Protein AF-A0A9W8QTG0-F1 (afdb_monomer_lite)

Organism: NCBI:txid195108

Structure (mmCIF, N/CA/C/O backbone):
data_AF-A0A9W8QTG0-F1
#
_entry.id   AF-A0A9W8QTG0-F1
#
loop_
_atom_site.group_PDB
_atom_site.id
_atom_site.type_symbol
_atom_site.label_atom_id
_atom_site.label_alt_id
_atom_site.label_comp_id
_atom_site.label_asym_id
_atom_site.label_entity_id
_atom_site.label_seq_id
_atom_site.pdbx_PDB_ins_code
_atom_site.Cartn_x
_atom_site.Cartn_y
_atom_site.Cartn_z
_atom_site.occupancy
_atom_site.B_iso_or_equiv
_atom_site.auth_seq_id
_atom_site.auth_comp_id
_atom_site.auth_asym_id
_atom_site.auth_atom_id
_atom_site.pdbx_PDB_model_num
ATOM 1 N N . MET A 1 1 ? 30.514 -1.715 -8.909 1.00 76.50 1 MET A N 1
ATOM 2 C CA . MET A 1 1 ? 30.092 -2.746 -7.931 1.00 76.50 1 MET A CA 1
ATOM 3 C C . MET A 1 1 ? 29.146 -3.795 -8.533 1.00 76.50 1 MET A C 1
ATOM 5 O O . MET A 1 1 ? 29.522 -4.953 -8.483 1.00 76.50 1 MET A O 1
ATOM 9 N N . LEU A 1 2 ? 27.986 -3.457 -9.132 1.00 82.06 2 LEU A N 1
ATOM 10 C CA . LEU A 1 2 ? 27.158 -4.439 -9.881 1.00 82.06 2 LEU A CA 1
ATOM 11 C C . LEU A 1 2 ? 27.580 -4.566 -11.354 1.00 82.06 2 LEU A C 1
ATOM 13 O O . LEU A 1 2 ? 27.873 -5.664 -11.808 1.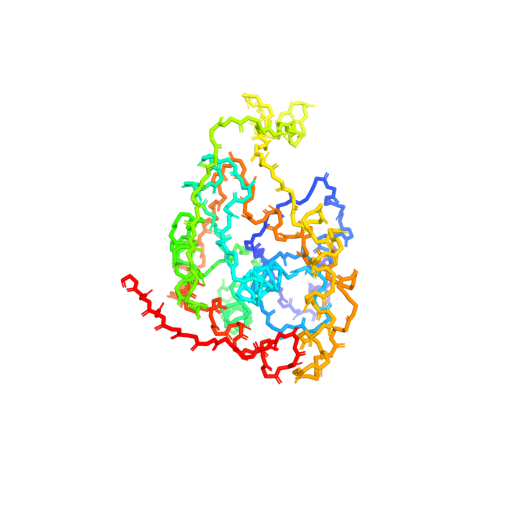00 82.06 2 LEU A O 1
ATOM 17 N N . SER A 1 3 ? 27.672 -3.443 -12.075 1.00 84.31 3 SER A N 1
ATOM 18 C CA . SER A 1 3 ? 28.088 -3.420 -13.487 1.00 84.31 3 SER A CA 1
ATOM 19 C C . SER A 1 3 ? 29.438 -4.109 -13.703 1.00 84.31 3 SER A C 1
ATOM 21 O O . SER A 1 3 ? 29.541 -5.013 -14.517 1.00 84.31 3 SER A O 1
ATOM 23 N N . GLU A 1 4 ? 30.433 -3.768 -12.881 1.00 88.94 4 GLU A N 1
ATOM 24 C CA . GLU A 1 4 ? 31.771 -4.378 -12.908 1.00 88.94 4 GLU A CA 1
ATOM 25 C C . GLU A 1 4 ? 31.751 -5.890 -12.625 1.00 88.94 4 GLU A C 1
ATOM 27 O O . GLU A 1 4 ? 32.554 -6.633 -13.181 1.00 88.94 4 GLU A O 1
ATOM 32 N N . PHE A 1 5 ? 30.862 -6.364 -11.742 1.00 92.88 5 PHE A N 1
ATOM 33 C CA . PHE A 1 5 ? 30.713 -7.797 -11.479 1.00 92.88 5 PHE A CA 1
ATOM 34 C C . PHE A 1 5 ? 30.139 -8.503 -12.708 1.00 92.88 5 PHE A C 1
ATOM 36 O O . PHE A 1 5 ? 30.668 -9.529 -13.129 1.00 92.88 5 PHE A O 1
ATOM 43 N N . CYS A 1 6 ? 29.092 -7.941 -13.305 1.00 92.50 6 CYS A N 1
ATOM 44 C CA . CYS A 1 6 ? 28.452 -8.492 -14.493 1.00 92.50 6 CYS A CA 1
ATOM 45 C C . CYS A 1 6 ? 29.394 -8.499 -15.705 1.00 92.50 6 CYS A C 1
ATOM 47 O O . CYS A 1 6 ? 29.494 -9.520 -16.380 1.00 92.50 6 CYS A O 1
ATOM 49 N N . 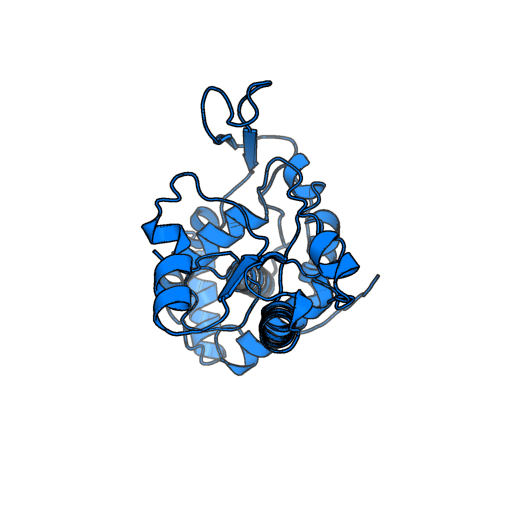GLU A 1 7 ? 30.166 -7.430 -15.916 1.00 92.44 7 GLU A N 1
ATOM 50 C CA . GLU A 1 7 ? 31.199 -7.359 -16.959 1.00 92.44 7 GLU A CA 1
ATOM 51 C C . GLU A 1 7 ? 32.256 -8.459 -16.794 1.00 92.44 7 GLU A C 1
ATOM 53 O O . GLU A 1 7 ? 32.556 -9.174 -17.748 1.00 92.44 7 GLU A O 1
ATOM 58 N N . ARG A 1 8 ? 32.768 -8.666 -15.572 1.00 95.94 8 ARG A N 1
ATOM 59 C CA . ARG A 1 8 ? 33.755 -9.725 -15.281 1.00 95.94 8 ARG A CA 1
ATOM 60 C C . ARG A 1 8 ? 33.226 -11.142 -15.513 1.00 95.94 8 ARG A C 1
ATOM 62 O O . ARG A 1 8 ? 34.026 -12.045 -15.726 1.00 95.94 8 ARG A O 1
ATOM 69 N N . ASN A 1 9 ? 31.911 -11.339 -15.447 1.00 96.00 9 ASN A N 1
ATOM 70 C CA . ASN A 1 9 ? 31.264 -12.646 -15.580 1.00 96.00 9 ASN A CA 1
ATOM 71 C C . ASN A 1 9 ? 30.512 -12.816 -16.912 1.00 96.00 9 ASN A C 1
ATOM 73 O O . ASN A 1 9 ? 29.770 -13.783 -17.063 1.00 96.00 9 ASN A O 1
ATOM 77 N N . ASN A 1 10 ? 30.682 -11.895 -17.869 1.00 93.06 10 ASN A N 1
ATOM 78 C CA . ASN A 1 10 ? 29.967 -11.893 -19.151 1.00 93.06 10 ASN A CA 1
ATOM 79 C C . ASN A 1 10 ? 28.432 -12.019 -19.000 1.00 93.06 10 ASN A C 1
ATOM 81 O O . ASN A 1 10 ? 27.766 -12.731 -19.752 1.00 93.06 10 ASN A O 1
ATOM 85 N N . ALA A 1 11 ? 27.875 -11.338 -17.997 1.00 92.56 11 ALA A N 1
ATOM 86 C CA . ALA A 1 11 ? 26.453 -11.349 -17.671 1.00 92.56 11 ALA A CA 1
ATOM 87 C C . ALA A 1 11 ? 25.813 -9.975 -17.923 1.00 92.56 11 ALA A C 1
ATOM 89 O O . ALA A 1 11 ? 26.463 -8.936 -17.800 1.00 92.56 11 ALA A O 1
ATOM 90 N N . GLY A 1 12 ? 24.520 -9.963 -18.252 1.00 91.62 12 GLY A N 1
ATOM 91 C CA . GLY A 1 12 ? 23.708 -8.744 -18.239 1.00 91.62 12 GLY A CA 1
ATOM 92 C C . GLY A 1 12 ? 23.256 -8.374 -16.825 1.00 91.62 12 GLY A C 1
ATOM 93 O O . GLY A 1 12 ? 23.301 -9.200 -15.912 1.00 91.62 12 GLY A O 1
ATOM 94 N N . TRP A 1 13 ? 22.796 -7.138 -16.638 1.00 92.81 13 TRP A N 1
ATOM 95 C CA . TRP A 1 13 ? 22.139 -6.715 -15.399 1.00 92.81 13 TRP A CA 1
ATOM 96 C C . TRP A 1 13 ? 20.919 -5.838 -15.656 1.00 92.81 13 TRP A C 1
ATOM 98 O O . TRP A 1 13 ? 20.851 -5.113 -16.643 1.00 92.81 13 TRP A O 1
ATOM 108 N N . ASN A 1 14 ? 19.981 -5.828 -14.714 1.00 92.31 14 ASN A N 1
ATOM 109 C CA . ASN A 1 14 ? 18.876 -4.878 -14.688 1.00 92.31 14 ASN A CA 1
ATOM 110 C C . ASN A 1 14 ? 18.732 -4.328 -13.266 1.00 92.31 14 ASN A C 1
ATOM 112 O O . ASN A 1 14 ? 19.004 -5.025 -12.289 1.00 92.31 14 ASN A O 1
ATOM 116 N N . VAL A 1 15 ? 18.300 -3.074 -13.137 1.00 90.12 15 VAL A N 1
ATOM 117 C CA . VAL A 1 15 ? 17.930 -2.485 -11.841 1.00 90.12 15 VAL A CA 1
ATOM 118 C C . VAL A 1 15 ? 16.486 -2.018 -11.908 1.00 90.12 15 VAL A C 1
ATOM 120 O O . VAL A 1 15 ? 16.159 -1.116 -12.677 1.00 90.12 15 VAL A O 1
ATOM 123 N N . THR A 1 16 ? 15.626 -2.591 -11.075 1.00 86.75 16 THR A N 1
ATOM 124 C CA . THR A 1 16 ? 14.227 -2.178 -10.937 1.00 86.75 16 THR A CA 1
ATOM 125 C C . THR A 1 16 ? 14.061 -1.293 -9.707 1.00 86.75 16 THR A C 1
ATOM 127 O O . THR A 1 16 ? 14.521 -1.633 -8.618 1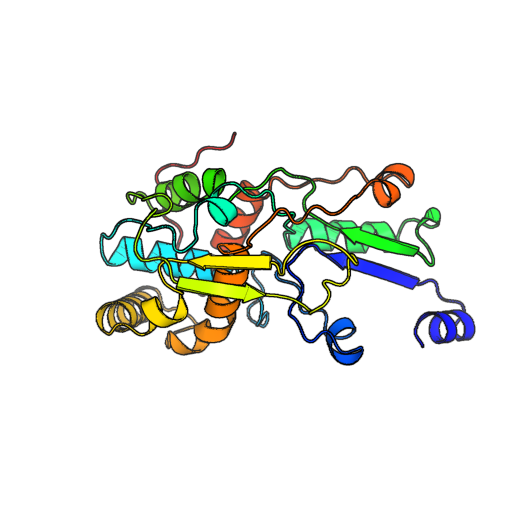.00 86.75 16 THR A O 1
ATOM 130 N N . CYS A 1 17 ? 13.401 -0.151 -9.866 1.00 85.69 17 CYS A N 1
ATOM 131 C CA . CYS A 1 17 ? 13.103 0.801 -8.801 1.00 85.69 17 CYS A CA 1
ATOM 132 C C . CYS A 1 17 ? 11.586 0.880 -8.606 1.00 85.69 17 CYS A C 1
ATOM 134 O O . CYS A 1 17 ? 10.935 1.705 -9.255 1.00 85.69 17 CYS A O 1
ATOM 136 N N . PRO A 1 18 ? 11.015 -0.012 -7.779 1.00 83.81 18 PRO A N 1
ATOM 137 C CA . PRO A 1 18 ? 9.586 -0.028 -7.521 1.00 83.81 18 PRO A CA 1
ATOM 138 C C . PRO A 1 18 ? 9.103 1.241 -6.836 1.00 83.81 18 PRO A C 1
ATOM 140 O O . PRO A 1 18 ? 9.813 1.853 -6.036 1.00 83.81 18 PRO A O 1
ATOM 143 N N . ALA A 1 19 ? 7.871 1.621 -7.160 1.00 77.56 19 ALA A N 1
ATOM 144 C CA . ALA A 1 19 ? 7.195 2.711 -6.496 1.00 77.56 19 ALA A CA 1
ATOM 145 C C . ALA A 1 19 ? 6.941 2.382 -5.027 1.00 77.56 19 ALA A C 1
ATOM 147 O O . ALA A 1 19 ? 6.650 1.247 -4.653 1.00 77.56 19 ALA A O 1
ATOM 148 N N . GLY A 1 20 ? 7.086 3.407 -4.199 1.00 60.56 20 GLY A N 1
ATOM 149 C CA . GLY A 1 20 ? 6.991 3.288 -2.761 1.00 60.56 20 GLY A CA 1
ATOM 150 C C . GLY A 1 20 ? 7.890 4.311 -2.084 1.00 60.56 20 GLY A C 1
ATOM 151 O O . GLY A 1 20 ? 9.073 4.408 -2.402 1.00 60.56 20 GLY A O 1
ATOM 152 N N . GLY A 1 21 ? 7.300 5.124 -1.207 1.00 49.34 21 GLY A N 1
ATOM 153 C CA . GLY A 1 21 ? 7.916 6.330 -0.654 1.00 49.34 21 GLY A CA 1
ATOM 154 C C . GLY A 1 21 ? 9.348 6.132 -0.147 1.00 49.34 21 GLY A C 1
ATOM 155 O O . GLY A 1 21 ? 9.674 5.157 0.529 1.00 49.34 21 GLY A O 1
ATOM 156 N N . SER A 1 22 ? 10.216 7.091 -0.464 1.00 38.56 22 SER A N 1
ATOM 157 C CA . SER A 1 22 ? 11.584 7.139 0.047 1.00 38.56 22 SER A CA 1
ATOM 158 C C . SER A 1 22 ? 11.585 7.480 1.539 1.00 38.56 22 SER A C 1
ATOM 160 O O . SER A 1 22 ? 11.109 8.548 1.925 1.00 38.56 22 SER A O 1
ATOM 162 N N . LEU A 1 23 ? 12.173 6.626 2.381 1.00 39.69 23 LEU A N 1
ATOM 163 C CA . LEU A 1 23 ? 12.520 6.998 3.756 1.00 39.69 23 LEU A CA 1
ATOM 164 C C . LEU A 1 23 ? 13.790 7.881 3.783 1.00 39.69 23 LEU A C 1
ATOM 166 O O . LEU A 1 23 ? 14.700 7.676 2.976 1.00 39.69 23 LEU A O 1
ATOM 170 N N . PRO A 1 24 ? 13.915 8.813 4.748 1.00 34.50 24 PRO A N 1
ATOM 171 C CA . PRO A 1 24 ? 14.925 9.886 4.775 1.00 34.50 24 PRO A CA 1
ATOM 172 C C . PRO A 1 24 ? 16.377 9.445 5.055 1.00 34.50 24 PRO A C 1
ATOM 174 O O . PRO A 1 24 ? 17.256 10.286 5.235 1.00 34.50 24 PRO A O 1
ATOM 177 N N . LYS A 1 25 ? 16.672 8.141 5.094 1.00 32.22 25 LYS A N 1
ATOM 178 C CA . LYS A 1 25 ? 18.037 7.611 5.260 1.00 32.22 25 LYS A CA 1
ATOM 179 C C . LYS A 1 25 ? 18.275 6.411 4.349 1.00 32.22 25 LYS A C 1
ATOM 181 O O . LYS A 1 25 ? 18.555 5.309 4.823 1.00 32.22 25 LYS A O 1
ATOM 186 N N . MET A 1 26 ? 18.183 6.616 3.035 1.00 32.91 26 MET A N 1
ATOM 187 C CA . MET A 1 26 ? 18.642 5.599 2.094 1.00 32.91 26 MET A CA 1
ATOM 188 C C . MET A 1 26 ? 20.176 5.619 1.987 1.00 32.91 26 MET A C 1
ATOM 190 O O . MET A 1 26 ? 20.759 6.335 1.181 1.00 32.91 26 MET A O 1
ATOM 194 N N . THR A 1 27 ? 20.861 4.843 2.829 1.00 33.56 27 THR A N 1
ATOM 195 C CA . THR A 1 27 ? 22.281 4.508 2.607 1.00 33.56 27 THR A CA 1
ATOM 196 C C . THR A 1 27 ? 22.407 3.520 1.440 1.00 33.56 27 THR A C 1
ATOM 198 O O . THR A 1 27 ? 21.462 2.788 1.149 1.00 33.56 27 THR A O 1
ATOM 201 N N . LEU A 1 28 ? 23.577 3.412 0.798 1.00 32.50 28 LEU A N 1
ATOM 202 C CA . LEU A 1 28 ? 23.833 2.411 -0.258 1.00 32.50 28 LEU A CA 1
ATOM 203 C C . LEU A 1 28 ? 23.480 0.969 0.192 1.00 32.50 28 LEU A C 1
ATOM 205 O O . LEU A 1 28 ? 23.017 0.162 -0.605 1.00 32.50 28 LEU A O 1
ATOM 209 N N . LYS A 1 29 ? 23.588 0.674 1.500 1.00 28.80 29 LYS A N 1
ATOM 210 C CA . LYS A 1 29 ? 23.129 -0.582 2.129 1.00 28.80 29 LYS A CA 1
ATOM 211 C C . LYS A 1 29 ? 21.608 -0.793 2.084 1.00 28.80 29 LYS A C 1
ATOM 213 O O . LYS A 1 29 ? 21.164 -1.931 2.017 1.00 28.80 29 LYS A O 1
ATOM 218 N N . SER A 1 30 ? 20.813 0.273 2.135 1.00 33.84 30 SER A N 1
ATOM 219 C CA . SER A 1 30 ? 19.343 0.205 2.060 1.00 33.84 30 SER A CA 1
ATOM 220 C C . SER A 1 30 ? 18.805 0.097 0.627 1.00 33.84 30 SER A C 1
ATOM 222 O O . SER A 1 30 ? 17.768 -0.518 0.411 1.00 33.84 30 SER A O 1
ATOM 224 N N . LEU A 1 31 ? 19.550 0.620 -0.355 1.00 32.88 31 LEU A N 1
ATOM 225 C CA . LEU A 1 31 ? 19.303 0.387 -1.784 1.00 32.88 31 LEU A CA 1
ATOM 226 C C . LEU A 1 31 ? 19.506 -1.090 -2.154 1.00 32.88 31 LEU A C 1
ATOM 228 O O . LEU A 1 31 ? 18.797 -1.610 -3.004 1.00 32.88 31 LEU A O 1
ATOM 232 N N . LEU A 1 32 ? 20.439 -1.769 -1.481 1.00 31.06 32 LEU A N 1
ATOM 233 C CA . LEU A 1 32 ? 20.699 -3.201 -1.655 1.00 31.06 32 LEU A CA 1
ATOM 234 C C . LEU A 1 32 ? 19.746 -4.100 -0.850 1.00 31.06 32 LEU A C 1
ATOM 236 O O . LEU A 1 32 ? 19.671 -5.292 -1.131 1.00 31.06 32 LEU A O 1
ATOM 240 N N . SER A 1 33 ? 19.012 -3.565 0.136 1.00 34.28 33 SER A N 1
ATOM 241 C CA . SER A 1 33 ? 18.083 -4.353 0.959 1.00 34.28 33 SER A CA 1
ATOM 242 C C . SER A 1 33 ? 16.641 -4.386 0.440 1.00 34.28 33 SER A C 1
ATOM 244 O O . SER A 1 33 ? 15.792 -4.948 1.128 1.00 34.28 33 SER A O 1
ATOM 246 N N . ASN A 1 34 ? 16.370 -3.840 -0.761 1.00 38.69 34 ASN A N 1
ATOM 247 C CA . ASN A 1 34 ? 15.098 -3.963 -1.501 1.00 38.69 34 ASN A CA 1
ATOM 248 C C . ASN A 1 34 ? 13.849 -3.801 -0.628 1.00 38.69 34 ASN A C 1
ATOM 250 O O . ASN A 1 34 ? 12.912 -4.596 -0.637 1.00 38.69 34 ASN A O 1
ATOM 254 N N . LYS A 1 35 ? 13.854 -2.742 0.168 1.00 47.81 35 LYS A N 1
ATOM 255 C CA . LYS A 1 35 ? 12.821 -2.460 1.148 1.00 47.81 35 LYS A CA 1
ATOM 256 C C . LYS A 1 35 ? 11.964 -1.312 0.618 1.00 47.81 35 LYS A C 1
ATOM 258 O O . LYS A 1 35 ? 12.103 -0.170 1.040 1.00 47.81 35 LYS A O 1
ATOM 263 N N . PHE A 1 36 ? 11.126 -1.631 -0.369 1.00 56.34 36 PHE A N 1
ATOM 264 C CA . PHE A 1 36 ? 10.107 -0.736 -0.925 1.00 56.34 36 PHE A CA 1
ATOM 265 C C . PHE A 1 36 ? 8.717 -1.214 -0.475 1.00 56.34 36 PHE A C 1
ATOM 267 O O . PHE A 1 36 ? 8.516 -2.424 -0.362 1.00 56.34 36 PHE A O 1
ATOM 274 N N . PRO A 1 37 ? 7.772 -0.309 -0.167 1.00 70.12 37 PRO A N 1
ATOM 275 C CA . PRO A 1 37 ? 6.421 -0.684 0.240 1.00 70.12 37 PRO A CA 1
ATOM 276 C C . PRO A 1 37 ? 5.628 -1.239 -0.958 1.00 70.12 37 PRO A C 1
ATOM 278 O O . PRO A 1 37 ? 4.952 -0.504 -1.673 1.00 70.12 37 PRO A O 1
ATOM 281 N N . VAL A 1 38 ? 5.739 -2.551 -1.172 1.00 81.69 38 VAL A N 1
ATOM 282 C CA . VAL A 1 38 ? 5.017 -3.324 -2.194 1.00 81.69 38 VAL A CA 1
ATOM 283 C C . VAL A 1 38 ? 3.756 -3.925 -1.572 1.00 81.69 38 VAL A C 1
ATOM 285 O O . VAL A 1 38 ? 3.805 -4.461 -0.462 1.00 81.69 38 VAL A O 1
ATOM 288 N N . PHE A 1 39 ? 2.631 -3.895 -2.288 1.00 89.19 39 PHE A N 1
ATOM 289 C CA . PHE A 1 39 ? 1.448 -4.671 -1.911 1.00 89.19 39 PHE A CA 1
ATOM 290 C C . PHE A 1 39 ? 1.649 -6.132 -2.327 1.00 89.19 39 PHE A C 1
ATOM 292 O O . PHE A 1 39 ? 1.467 -6.488 -3.489 1.00 89.19 39 PHE A O 1
ATOM 299 N N . ALA A 1 40 ? 2.077 -6.981 -1.396 1.00 86.12 40 ALA A N 1
ATOM 300 C CA . ALA A 1 40 ? 2.294 -8.405 -1.649 1.00 86.12 40 ALA A CA 1
ATOM 301 C C . ALA A 1 40 ? 2.066 -9.231 -0.384 1.00 86.12 40 ALA A C 1
ATOM 303 O O . ALA A 1 40 ? 2.455 -8.806 0.705 1.00 86.12 40 ALA A O 1
ATOM 304 N N . ALA A 1 41 ? 1.511 -10.434 -0.509 1.00 82.25 41 ALA A N 1
ATOM 305 C CA . ALA A 1 41 ? 1.340 -11.336 0.622 1.00 82.25 41 ALA A CA 1
ATOM 306 C C . ALA A 1 41 ? 2.590 -12.190 0.872 1.00 82.25 41 ALA A C 1
ATOM 308 O O . ALA A 1 41 ? 2.632 -13.388 0.613 1.00 82.25 41 ALA A O 1
ATOM 309 N N . ALA A 1 42 ? 3.637 -11.546 1.387 1.00 77.44 42 ALA A N 1
ATOM 310 C CA . ALA A 1 42 ? 4.872 -12.208 1.794 1.00 77.44 42 ALA A CA 1
ATOM 311 C C . ALA A 1 42 ? 5.037 -12.116 3.326 1.00 77.44 42 ALA A C 1
ATOM 313 O O . ALA A 1 42 ? 5.285 -11.019 3.831 1.00 77.44 42 ALA A O 1
ATOM 314 N N . PRO A 1 43 ? 4.954 -13.233 4.080 1.00 65.69 43 PRO A N 1
ATOM 315 C CA . PRO A 1 43 ? 5.037 -13.226 5.548 1.00 65.69 43 PRO A CA 1
ATOM 316 C C . PRO A 1 43 ? 6.331 -12.621 6.110 1.00 65.69 43 PRO A C 1
ATOM 318 O O . PRO A 1 43 ? 6.328 -12.021 7.179 1.00 65.69 43 PRO A O 1
ATOM 321 N N . ALA A 1 44 ? 7.442 -12.743 5.377 1.00 64.88 44 ALA A N 1
ATOM 322 C CA . ALA A 1 44 ? 8.737 -12.179 5.760 1.00 64.88 44 ALA A CA 1
ATOM 323 C C . ALA A 1 44 ? 8.895 -10.686 5.400 1.00 64.88 44 ALA A C 1
ATOM 325 O O . ALA A 1 44 ? 9.925 -10.074 5.705 1.00 64.88 44 ALA A O 1
ATOM 326 N N . LEU A 1 45 ? 7.910 -10.081 4.724 1.00 64.12 45 LEU A N 1
ATOM 327 C CA . LEU A 1 45 ? 7.994 -8.696 4.277 1.00 64.12 45 LEU A CA 1
ATOM 328 C C . LEU A 1 45 ? 7.700 -7.751 5.442 1.00 64.12 45 LEU A C 1
ATOM 330 O O . LEU A 1 45 ? 6.558 -7.401 5.723 1.00 64.12 45 LEU A O 1
ATOM 334 N N . ALA A 1 46 ? 8.769 -7.258 6.066 1.00 59.53 46 ALA A N 1
ATOM 335 C CA . ALA A 1 46 ? 8.681 -6.228 7.098 1.00 59.53 46 ALA A CA 1
ATOM 336 C C . ALA A 1 46 ? 7.998 -4.929 6.606 1.00 59.53 46 ALA A C 1
ATOM 338 O O . ALA A 1 46 ? 7.536 -4.137 7.418 1.00 59.53 46 ALA A O 1
ATOM 339 N N . MET A 1 47 ? 7.947 -4.689 5.289 1.00 68.94 47 MET A N 1
ATOM 340 C CA . MET A 1 47 ? 7.455 -3.452 4.671 1.00 68.94 47 MET A CA 1
ATOM 341 C C . MET A 1 47 ? 6.165 -3.653 3.889 1.00 68.94 47 MET A C 1
ATOM 343 O O . MET A 1 47 ? 6.153 -3.547 2.665 1.00 68.94 47 MET A O 1
ATOM 347 N N . ASN A 1 48 ? 5.084 -3.955 4.599 1.00 80.12 48 ASN A N 1
ATOM 348 C CA . ASN A 1 48 ? 3.819 -4.286 3.966 1.00 80.12 48 ASN A CA 1
ATOM 349 C C . ASN A 1 48 ? 2.703 -3.308 4.360 1.00 80.12 48 ASN A C 1
ATOM 351 O O . ASN A 1 48 ? 1.963 -3.572 5.310 1.00 80.12 48 ASN A O 1
ATOM 355 N N . PRO A 1 49 ? 2.555 -2.173 3.652 1.00 86.44 49 PRO A N 1
ATOM 356 C CA . PRO A 1 49 ? 1.455 -1.247 3.921 1.00 86.44 49 PRO A CA 1
ATOM 357 C C . PRO A 1 49 ? 0.078 -1.874 3.668 1.00 86.44 49 PRO A C 1
ATOM 359 O O . PRO A 1 49 ? -0.893 -1.484 4.311 1.00 86.44 49 PRO A O 1
ATOM 362 N N . GLY A 1 50 ? -0.012 -2.875 2.782 1.00 91.69 50 GLY A N 1
ATOM 363 C CA . GLY A 1 50 ? -1.251 -3.613 2.544 1.00 91.69 50 GLY A CA 1
ATOM 364 C C . GLY A 1 50 ? -1.715 -4.348 3.798 1.00 91.69 50 GLY A C 1
ATOM 365 O O . GLY A 1 50 ? -2.898 -4.318 4.126 1.00 91.69 50 GLY A O 1
ATOM 366 N N . PHE A 1 51 ? -0.783 -4.931 4.556 1.00 91.62 51 PHE A N 1
ATOM 367 C CA . PHE A 1 51 ? -1.125 -5.621 5.797 1.00 91.62 51 PHE A CA 1
ATOM 368 C C . PHE A 1 51 ? -1.643 -4.658 6.874 1.00 91.62 51 PHE A C 1
ATOM 370 O O . PHE A 1 51 ? -2.611 -4.973 7.560 1.00 91.62 51 PHE A O 1
ATOM 377 N N . ALA A 1 52 ? -1.067 -3.454 6.977 1.00 92.69 52 ALA A N 1
ATOM 378 C CA . ALA A 1 52 ? -1.574 -2.421 7.881 1.00 92.69 52 ALA A CA 1
ATOM 379 C C . ALA A 1 52 ? -3.017 -2.019 7.550 1.00 92.69 52 ALA A C 1
ATOM 381 O O . ALA A 1 52 ? -3.856 -1.965 8.445 1.00 92.69 52 ALA A O 1
ATOM 382 N N . LEU A 1 53 ? -3.316 -1.792 6.267 1.00 95.62 53 LEU A N 1
ATOM 383 C CA . LEU A 1 53 ? -4.666 -1.457 5.806 1.00 95.62 53 LEU A CA 1
ATOM 384 C C . LEU A 1 53 ? -5.663 -2.589 6.088 1.00 95.62 53 LEU A C 1
ATOM 386 O O . LEU A 1 53 ? -6.775 -2.328 6.547 1.00 95.62 53 LEU A O 1
ATOM 390 N N . ALA A 1 54 ? -5.258 -3.840 5.858 1.00 95.88 54 ALA A N 1
ATOM 391 C CA . ALA A 1 54 ? -6.093 -5.007 6.116 1.00 95.88 54 ALA A CA 1
ATOM 392 C C . ALA A 1 54 ? -6.385 -5.193 7.610 1.00 95.88 54 ALA A C 1
ATOM 394 O O . ALA A 1 54 ? -7.535 -5.410 7.992 1.00 95.88 54 ALA A O 1
ATOM 395 N N . ALA A 1 55 ? -5.362 -5.083 8.464 1.00 95.50 55 ALA A N 1
ATOM 396 C CA . ALA A 1 55 ? -5.518 -5.174 9.913 1.00 95.50 55 ALA A CA 1
ATOM 397 C C . ALA A 1 55 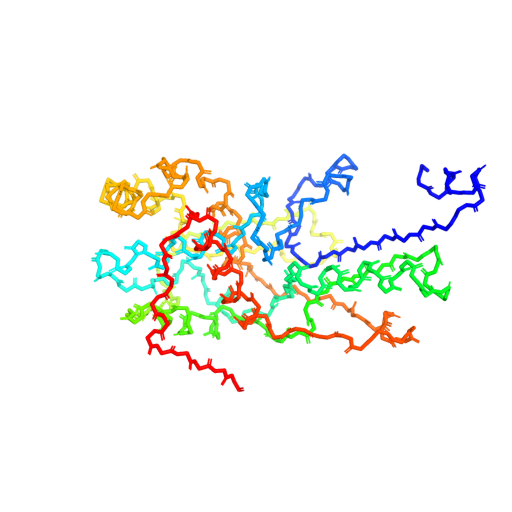? -6.410 -4.042 10.442 1.00 95.50 55 ALA A C 1
ATOM 399 O O . ALA A 1 55 ? -7.333 -4.307 11.211 1.00 95.50 55 ALA A O 1
ATOM 400 N N . TYR A 1 56 ? -6.196 -2.810 9.964 1.00 97.25 56 TYR A N 1
ATOM 401 C CA . TYR A 1 56 ? -7.011 -1.650 10.322 1.00 97.25 56 TYR A CA 1
ATOM 402 C C . TYR A 1 56 ? -8.493 -1.879 9.999 1.00 97.25 56 TYR A C 1
ATOM 404 O O . TYR A 1 56 ? -9.335 -1.825 10.894 1.00 97.25 56 TYR A O 1
ATOM 412 N N . ALA A 1 57 ? -8.814 -2.243 8.754 1.00 97.81 57 ALA A N 1
ATOM 413 C CA . ALA A 1 57 ? -10.195 -2.486 8.340 1.00 97.81 57 ALA A CA 1
ATOM 414 C C . ALA A 1 57 ? -10.838 -3.686 9.057 1.00 97.81 57 ALA A C 1
ATOM 416 O O . ALA A 1 57 ? -12.003 -3.618 9.450 1.00 97.81 57 ALA A O 1
ATOM 417 N N . THR A 1 58 ? -10.074 -4.757 9.290 1.00 97.62 58 THR A N 1
ATOM 418 C CA . THR A 1 58 ? -10.545 -5.940 10.029 1.00 97.62 58 THR A CA 1
ATOM 419 C C . THR A 1 58 ? -10.933 -5.579 11.463 1.00 97.62 58 THR A C 1
ATOM 421 O O . THR A 1 58 ? -12.018 -5.944 11.917 1.00 97.62 58 THR A O 1
ATOM 424 N N . ILE A 1 59 ? -10.068 -4.852 12.175 1.00 97.56 59 ILE A N 1
ATOM 425 C CA . ILE A 1 59 ? -10.317 -4.458 13.564 1.00 97.56 59 ILE A CA 1
ATOM 426 C C . ILE A 1 59 ? -11.487 -3.473 13.637 1.00 97.56 59 ILE A C 1
ATOM 428 O O . ILE A 1 59 ? -12.366 -3.654 14.476 1.00 97.56 59 ILE A O 1
ATOM 432 N N . CYS A 1 60 ? -11.556 -2.482 12.741 1.00 97.94 60 CYS A N 1
ATOM 433 C CA . CYS A 1 60 ? -12.707 -1.577 12.662 1.00 97.94 60 CYS A CA 1
ATOM 434 C C . CYS A 1 60 ? -14.019 -2.345 12.434 1.00 97.94 60 CYS A C 1
ATOM 436 O O . CYS A 1 60 ? -15.010 -2.065 13.106 1.00 97.94 60 CYS A O 1
ATOM 438 N N . GLY A 1 61 ? -14.012 -3.359 11.562 1.00 97.38 61 GLY A N 1
ATOM 439 C CA . GLY A 1 61 ? -15.144 -4.265 11.354 1.00 97.38 61 GLY A CA 1
ATOM 440 C C . GLY A 1 61 ? -15.567 -5.013 12.616 1.00 97.38 61 GLY A C 1
ATOM 441 O O . GLY A 1 61 ? -16.750 -5.028 12.954 1.00 97.38 61 GLY A O 1
ATOM 442 N N . HIS A 1 62 ? -14.611 -5.587 13.350 1.00 97.50 62 HIS A N 1
ATOM 443 C CA . HIS A 1 62 ? -14.884 -6.299 14.607 1.00 97.50 62 HIS A CA 1
ATOM 444 C C . HIS A 1 62 ? -15.431 -5.372 15.697 1.00 97.50 62 HIS A C 1
ATOM 446 O O . HIS A 1 62 ? -16.405 -5.711 16.367 1.00 97.50 62 HIS A O 1
ATOM 452 N N . LEU A 1 63 ? -14.858 -4.173 15.820 1.00 97.50 63 LEU A N 1
ATOM 453 C CA . LEU A 1 63 ? -15.280 -3.145 16.774 1.00 97.50 63 LEU A CA 1
ATOM 454 C C . LEU A 1 63 ? -16.546 -2.386 16.345 1.00 97.50 63 LEU A C 1
ATOM 456 O O . LEU A 1 63 ? -17.052 -1.576 17.120 1.00 97.50 63 LEU A O 1
ATOM 460 N N . LYS A 1 64 ? -17.066 -2.631 15.132 1.00 96.31 64 LYS A N 1
ATOM 461 C CA . LYS A 1 64 ? -18.195 -1.897 14.526 1.00 96.31 64 LYS A CA 1
ATOM 462 C C . LYS A 1 64 ? -17.965 -0.383 14.494 1.00 96.31 64 LYS A C 1
ATOM 464 O O . LYS A 1 64 ? -18.870 0.406 14.759 1.00 96.31 64 LYS A O 1
ATOM 469 N N . GLN A 1 65 ? -16.736 0.014 14.191 1.00 96.88 65 GLN A N 1
ATOM 470 C CA . GLN A 1 65 ? -16.326 1.408 14.072 1.00 96.88 65 GLN A CA 1
ATOM 471 C C . GLN A 1 65 ? -16.157 1.794 12.598 1.00 96.88 65 GLN A C 1
ATOM 473 O O . GLN A 1 65 ? -15.780 0.945 11.784 1.00 96.88 65 GLN A O 1
ATOM 478 N N . PRO A 1 66 ? -16.385 3.070 12.239 1.00 97.81 66 PRO A N 1
ATOM 479 C CA . PRO A 1 66 ? -16.100 3.541 10.895 1.00 97.81 66 PRO A CA 1
ATOM 480 C C . PRO A 1 66 ? -14.593 3.511 10.606 1.00 97.81 66 PRO A C 1
ATOM 482 O O . PRO A 1 66 ? -13.762 3.769 11.481 1.00 97.81 66 PRO A O 1
ATOM 485 N N . LEU A 1 67 ? -14.244 3.270 9.345 1.00 98.19 67 LEU A N 1
ATOM 486 C CA . LEU A 1 67 ? -12.889 3.384 8.825 1.00 98.19 67 LEU A CA 1
ATOM 487 C C . LEU A 1 67 ? -12.511 4.869 8.698 1.00 98.19 67 LEU A C 1
ATOM 489 O O . LEU A 1 67 ? -12.830 5.529 7.705 1.00 98.19 67 LEU A O 1
ATOM 493 N N . ARG A 1 68 ? -11.842 5.425 9.709 1.00 97.94 68 ARG A N 1
ATOM 494 C CA . ARG A 1 68 ? -11.465 6.846 9.742 1.00 97.94 68 ARG A CA 1
ATOM 495 C C . ARG A 1 68 ? -10.165 7.085 8.989 1.00 97.94 68 ARG A C 1
ATOM 497 O O . ARG A 1 68 ? -9.166 6.432 9.275 1.00 97.94 68 ARG A O 1
ATOM 504 N N . PHE A 1 69 ? -10.149 8.027 8.050 1.00 98.00 69 PHE A N 1
ATOM 505 C CA . PHE A 1 69 ? -8.911 8.379 7.362 1.00 98.00 69 PHE A CA 1
ATOM 506 C C . PHE A 1 69 ? -7.928 9.094 8.311 1.00 98.00 69 PHE A C 1
ATOM 508 O O . PHE A 1 69 ? -8.304 10.083 8.939 1.00 98.00 69 PHE A O 1
ATOM 515 N N . PRO A 1 70 ? -6.675 8.615 8.441 1.00 97.06 70 PRO A N 1
ATOM 516 C CA . PRO A 1 70 ? -5.716 9.191 9.382 1.00 97.06 70 PRO A CA 1
ATOM 517 C C . PRO A 1 70 ? -4.973 10.421 8.844 1.00 97.06 70 PRO A C 1
ATOM 519 O O . PRO A 1 70 ? -4.415 11.167 9.643 1.00 97.06 70 PRO A O 1
ATOM 522 N N . GLY A 1 71 ? -4.897 10.624 7.526 1.00 95.56 71 GLY A N 1
ATOM 523 C CA . GLY A 1 71 ? -4.125 11.708 6.903 1.00 95.56 71 GLY A CA 1
ATOM 524 C C . GLY A 1 71 ? -4.904 13.017 6.722 1.00 95.56 71 GLY A C 1
ATOM 525 O O . GLY A 1 71 ? -6.114 13.076 6.928 1.00 95.56 71 GLY A O 1
ATOM 526 N N . GLY A 1 72 ? -4.196 14.070 6.308 1.00 95.38 72 GLY A N 1
ATOM 527 C CA . GLY A 1 72 ? -4.782 15.339 5.860 1.00 95.38 72 GLY A CA 1
ATOM 528 C C . GLY A 1 72 ? -5.327 15.295 4.425 1.00 95.38 72 GLY A C 1
ATOM 529 O O . GLY A 1 72 ? -5.155 14.308 3.702 1.00 95.38 72 GLY A O 1
ATOM 530 N N . ILE A 1 73 ? -5.964 16.389 3.998 1.00 95.56 73 ILE A N 1
ATOM 531 C CA . ILE A 1 73 ? -6.584 16.518 2.666 1.00 95.56 73 ILE A CA 1
ATOM 532 C C . ILE A 1 73 ? -5.574 16.343 1.524 1.00 95.56 73 ILE A C 1
ATOM 534 O O . ILE A 1 73 ? -5.893 15.757 0.490 1.00 95.56 73 ILE A O 1
ATOM 538 N N . GLU A 1 74 ? -4.328 16.764 1.726 1.00 92.62 74 GLU A N 1
ATOM 539 C CA . GLU A 1 74 ? -3.265 16.619 0.736 1.00 92.62 74 GLU A CA 1
ATOM 540 C C . GLU A 1 74 ? -2.971 15.144 0.468 1.00 92.62 74 GLU A C 1
ATOM 542 O O . GLU A 1 74 ? -2.872 14.738 -0.687 1.00 92.62 74 GLU A O 1
ATOM 547 N N . ALA A 1 75 ? -2.892 14.322 1.517 1.00 92.94 75 ALA A N 1
ATOM 548 C CA . ALA A 1 75 ? -2.659 12.886 1.388 1.00 92.94 75 ALA A CA 1
ATOM 549 C C . ALA A 1 75 ? -3.887 12.132 0.862 1.00 92.94 75 ALA A C 1
ATOM 551 O O . ALA A 1 75 ? -3.751 11.136 0.151 1.00 92.94 75 ALA A O 1
ATOM 552 N N . TRP A 1 76 ? -5.086 12.624 1.183 1.00 95.81 76 TRP A N 1
ATOM 553 C CA . TRP A 1 76 ? -6.347 12.085 0.677 1.00 95.81 76 TRP A CA 1
ATOM 554 C C . TRP A 1 76 ? -6.416 12.142 -0.856 1.00 95.81 76 TRP A C 1
ATOM 556 O O . TRP A 1 76 ? -6.710 11.130 -1.500 1.00 95.81 76 TRP A O 1
ATOM 566 N N . GLN A 1 77 ? -6.084 13.304 -1.429 1.00 94.38 77 GLN A N 1
ATOM 567 C CA . GLN A 1 77 ? -6.238 13.596 -2.860 1.00 94.38 77 GLN A CA 1
ATOM 568 C C . GLN A 1 77 ? -4.967 13.355 -3.689 1.00 94.38 77 GLN A C 1
ATOM 570 O O . GLN A 1 77 ? -5.033 13.298 -4.918 1.00 94.38 77 GLN A O 1
ATOM 575 N N . SER A 1 78 ? -3.801 13.212 -3.051 1.00 91.25 78 SER A N 1
ATOM 576 C CA . SER A 1 78 ? -2.536 13.015 -3.766 1.00 91.25 78 SER A CA 1
ATOM 577 C C . SER A 1 78 ? -2.497 11.694 -4.527 1.00 91.25 78 SER A C 1
ATOM 579 O O . SER A 1 78 ? -2.797 10.626 -3.991 1.00 91.25 78 SER A O 1
ATOM 581 N N . HIS A 1 79 ? -2.045 11.766 -5.781 1.00 90.94 79 HIS A N 1
ATOM 582 C CA . HIS A 1 79 ? -1.789 10.580 -6.585 1.00 90.94 79 HIS A CA 1
ATOM 583 C C . HIS A 1 79 ? -0.438 9.952 -6.230 1.00 90.94 79 HIS A C 1
ATOM 585 O O . HIS A 1 79 ? 0.605 10.610 -6.286 1.00 90.94 79 HIS A O 1
ATOM 591 N N . ILE A 1 80 ? -0.449 8.664 -5.898 1.00 87.88 80 ILE A N 1
ATOM 592 C CA . ILE A 1 80 ? 0.744 7.916 -5.496 1.00 87.88 80 ILE A CA 1
ATOM 593 C C . ILE A 1 80 ? 0.842 6.666 -6.363 1.00 87.88 80 ILE A C 1
ATOM 595 O O . ILE A 1 80 ? -0.086 5.867 -6.438 1.00 87.88 80 ILE A O 1
ATOM 599 N N . SER A 1 81 ? 1.983 6.485 -7.020 1.00 90.62 81 SER A N 1
ATOM 600 C CA . SER A 1 81 ? 2.313 5.249 -7.717 1.00 90.62 81 SER A CA 1
ATOM 601 C C . SER A 1 81 ? 2.527 4.133 -6.695 1.00 90.62 81 SER A C 1
ATOM 603 O O . SER A 1 81 ? 3.354 4.263 -5.792 1.00 90.62 81 SER A O 1
ATOM 605 N N . HIS A 1 82 ? 1.814 3.025 -6.868 1.00 90.56 82 HIS A N 1
ATOM 606 C CA . HIS A 1 82 ? 1.983 1.803 -6.086 1.00 90.56 82 HIS A CA 1
ATOM 607 C C . HIS A 1 82 ? 2.351 0.634 -6.986 1.00 90.56 82 HIS A C 1
ATOM 609 O O . HIS A 1 82 ? 2.231 0.712 -8.207 1.00 90.56 82 HIS A O 1
ATOM 615 N N . ILE A 1 83 ? 2.841 -0.436 -6.373 1.00 91.00 83 ILE A N 1
ATOM 616 C CA . ILE A 1 83 ? 3.201 -1.664 -7.063 1.00 91.00 83 ILE A CA 1
ATOM 617 C C . ILE A 1 83 ? 2.690 -2.863 -6.270 1.00 91.00 83 ILE A C 1
ATOM 619 O O . ILE A 1 83 ? 2.884 -2.965 -5.053 1.00 91.00 83 ILE A O 1
ATOM 623 N N . THR A 1 84 ? 2.053 -3.782 -6.977 1.00 92.12 84 THR A N 1
ATOM 624 C CA . THR A 1 84 ? 1.660 -5.092 -6.471 1.00 92.12 84 THR A CA 1
ATOM 625 C C . THR A 1 84 ? 2.769 -6.110 -6.713 1.00 92.12 84 THR A C 1
ATOM 627 O O . THR A 1 84 ? 3.524 -6.026 -7.686 1.00 92.12 84 THR A O 1
ATOM 630 N N . GLY A 1 85 ? 2.856 -7.125 -5.851 1.00 89.81 85 GLY A N 1
ATOM 631 C CA . GLY A 1 85 ? 3.792 -8.240 -6.031 1.00 89.81 85 GLY A CA 1
ATOM 632 C C . GLY A 1 85 ? 3.617 -8.931 -7.386 1.00 89.81 85 GLY A C 1
ATOM 633 O O . GLY A 1 85 ? 4.602 -9.328 -8.005 1.00 89.81 85 GLY A O 1
ATOM 634 N N . LYS A 1 86 ? 2.374 -8.978 -7.880 1.00 91.00 86 LYS A N 1
ATOM 635 C CA . LYS A 1 86 ? 1.989 -9.527 -9.182 1.00 91.00 86 LYS A CA 1
ATOM 636 C C . LYS A 1 86 ? 2.686 -8.818 -10.343 1.00 91.00 86 LYS A C 1
ATOM 638 O O . LYS A 1 86 ? 3.423 -9.465 -11.084 1.00 91.00 86 LYS A O 1
ATOM 643 N N . LEU A 1 87 ? 2.508 -7.499 -10.491 1.00 93.88 87 LEU A N 1
ATOM 644 C CA . LEU A 1 87 ? 3.172 -6.774 -11.580 1.00 93.88 87 LEU A CA 1
ATOM 645 C C . LEU A 1 87 ? 4.693 -6.738 -11.380 1.00 93.88 87 LEU A C 1
ATOM 647 O O . LEU A 1 87 ? 5.436 -6.831 -12.354 1.00 93.88 87 LEU A O 1
ATOM 651 N N . ASN A 1 88 ? 5.164 -6.666 -10.131 1.00 91.94 88 ASN A N 1
ATOM 652 C CA . ASN A 1 88 ? 6.595 -6.713 -9.839 1.00 91.94 88 ASN A CA 1
ATOM 653 C C . ASN A 1 88 ? 7.246 -8.013 -10.341 1.00 91.94 88 ASN A C 1
ATOM 655 O O . ASN A 1 88 ? 8.328 -7.963 -10.921 1.00 91.94 88 ASN A O 1
ATOM 659 N N . GLY A 1 89 ? 6.575 -9.157 -10.166 1.00 92.00 89 GLY A N 1
ATOM 660 C CA . GLY A 1 89 ? 7.018 -10.449 -10.694 1.00 92.00 89 GLY A CA 1
ATOM 661 C C . GLY A 1 89 ? 7.066 -10.475 -12.222 1.00 92.00 89 GLY A C 1
ATOM 662 O O . GLY A 1 89 ? 8.114 -10.775 -12.790 1.00 92.00 89 GLY A O 1
ATOM 663 N N . TYR A 1 90 ? 5.976 -10.080 -12.887 1.00 95.12 90 TYR A N 1
ATOM 664 C CA . TYR A 1 90 ? 5.921 -10.060 -14.356 1.00 95.12 90 TYR A CA 1
ATOM 665 C C . TYR A 1 90 ? 6.951 -9.119 -14.983 1.00 95.12 90 TYR A C 1
ATOM 667 O O . TYR A 1 90 ? 7.554 -9.435 -16.005 1.00 95.12 90 TYR A O 1
ATOM 675 N N . PHE A 1 91 ? 7.180 -7.957 -14.374 1.00 95.25 91 PHE A N 1
ATOM 676 C CA . PHE A 1 91 ? 8.183 -7.023 -14.870 1.00 95.25 91 PHE A CA 1
ATOM 677 C C . PHE A 1 91 ? 9.600 -7.565 -14.687 1.00 95.25 91 PHE A C 1
ATOM 679 O O . PHE A 1 91 ? 10.428 -7.398 -15.579 1.00 95.25 91 PHE A O 1
ATOM 686 N N . ALA A 1 92 ? 9.882 -8.215 -13.550 1.00 93.31 92 ALA A N 1
ATOM 687 C CA . ALA A 1 92 ? 11.176 -8.843 -13.292 1.00 93.31 92 ALA A CA 1
ATOM 688 C C . ALA A 1 92 ? 11.482 -9.954 -14.309 1.00 93.31 92 ALA A C 1
ATOM 690 O O . ALA A 1 92 ? 12.608 -10.050 -14.787 1.00 93.31 92 ALA A O 1
ATOM 691 N N . GLU A 1 93 ? 10.481 -10.751 -14.681 1.00 95.19 93 GLU A N 1
ATOM 692 C CA . GLU A 1 93 ? 10.599 -11.734 -15.760 1.00 95.19 93 GLU A CA 1
ATOM 693 C C . GLU A 1 93 ? 10.867 -11.051 -17.112 1.00 95.19 93 GLU A C 1
ATOM 695 O O . GLU A 1 93 ? 11.836 -11.381 -17.797 1.00 95.19 93 GLU A O 1
ATOM 700 N N . TRP A 1 94 ? 10.072 -10.038 -17.466 1.00 96.81 94 TRP A N 1
ATOM 701 C CA . TRP A 1 94 ? 10.209 -9.323 -18.736 1.00 96.81 94 TRP A CA 1
ATOM 702 C C . TRP A 1 94 ? 11.593 -8.687 -18.933 1.00 96.81 94 TRP A C 1
ATOM 704 O O . TRP A 1 94 ? 12.175 -8.835 -20.009 1.00 96.81 94 TRP A O 1
ATOM 714 N N . VAL A 1 95 ? 12.154 -8.024 -17.912 1.00 95.81 95 VAL A N 1
ATOM 715 C CA . VAL A 1 95 ? 13.489 -7.395 -18.025 1.00 95.81 95 VAL A CA 1
ATOM 716 C C . VAL A 1 95 ? 14.630 -8.406 -18.150 1.00 95.81 95 VAL A C 1
ATOM 718 O O . VAL A 1 95 ? 15.699 -8.062 -18.643 1.00 95.81 95 VAL A O 1
ATOM 721 N N . VAL A 1 96 ? 14.444 -9.646 -17.696 1.00 93.94 96 VAL A N 1
ATOM 722 C CA . VAL A 1 96 ? 15.468 -10.692 -17.846 1.00 93.94 96 VAL A CA 1
ATOM 723 C C . VAL A 1 96 ? 15.381 -11.351 -19.223 1.00 93.94 96 VAL A C 1
ATOM 725 O O . VAL A 1 96 ? 16.403 -11.759 -19.768 1.00 93.94 96 VAL A O 1
ATOM 728 N N . LEU A 1 97 ? 14.180 -11.440 -19.799 1.00 95.31 97 LEU A N 1
ATOM 729 C CA . LEU A 1 97 ? 13.936 -12.118 -21.076 1.00 95.31 97 LEU A CA 1
ATOM 730 C C . LEU A 1 97 ? 14.030 -11.204 -22.310 1.00 95.31 97 LEU A C 1
ATOM 732 O O . LEU A 1 97 ? 14.017 -11.706 -23.432 1.00 95.31 97 LEU A O 1
ATOM 736 N N . THR A 1 98 ? 14.130 -9.885 -22.129 1.00 96.31 98 THR A N 1
ATOM 737 C CA . THR A 1 98 ? 14.151 -8.906 -23.230 1.00 96.31 98 THR A CA 1
ATOM 738 C C . THR A 1 98 ? 15.555 -8.330 -23.417 1.00 96.31 98 THR A C 1
ATOM 740 O O . THR A 1 98 ? 16.012 -7.540 -22.587 1.00 96.31 98 THR A O 1
ATOM 743 N N . GLU A 1 99 ? 16.241 -8.679 -24.509 1.00 95.19 99 GLU A N 1
ATOM 744 C CA . GLU A 1 99 ? 17.647 -8.293 -24.739 1.00 95.19 99 GLU A CA 1
ATOM 745 C C . GLU A 1 99 ? 17.838 -6.766 -24.764 1.00 95.19 99 GLU A C 1
ATOM 747 O O . GLU A 1 99 ? 18.810 -6.249 -24.213 1.00 95.19 99 GLU A O 1
ATOM 752 N N . GLU A 1 100 ? 16.875 -6.009 -25.295 1.00 96.00 100 GLU A N 1
ATOM 753 C CA . GLU A 1 100 ? 16.906 -4.540 -25.354 1.00 96.00 100 GLU A CA 1
ATOM 754 C C . GLU A 1 100 ? 16.896 -3.879 -23.967 1.00 96.00 100 GLU A C 1
ATOM 756 O O . GLU A 1 100 ? 17.237 -2.702 -23.816 1.00 96.00 100 GLU A O 1
ATOM 761 N N . THR A 1 101 ? 16.503 -4.620 -22.931 1.00 95.75 101 THR A N 1
ATOM 762 C CA . THR A 1 101 ? 16.465 -4.124 -21.552 1.00 95.75 101 THR A CA 1
ATOM 763 C C . THR A 1 101 ? 17.763 -4.386 -20.792 1.00 95.75 101 THR A C 1
ATOM 765 O O . THR A 1 101 ? 17.925 -3.883 -19.676 1.00 95.75 101 THR A O 1
ATOM 768 N N . LYS A 1 102 ? 18.711 -5.120 -21.382 1.00 94.94 102 LYS A N 1
ATOM 769 C CA . LYS A 1 102 ? 19.993 -5.464 -20.768 1.00 94.94 102 LYS A CA 1
ATOM 770 C C . LYS A 1 102 ? 20.794 -4.224 -20.380 1.00 94.94 102 LYS A C 1
ATOM 772 O O . LYS A 1 102 ? 20.917 -3.257 -21.131 1.00 94.94 102 LYS A O 1
ATOM 777 N N . ASN A 1 103 ? 21.383 -4.276 -19.191 1.00 94.56 103 ASN A N 1
ATOM 778 C CA . ASN A 1 103 ? 22.188 -3.214 -18.586 1.00 94.56 103 ASN A CA 1
ATOM 779 C C . ASN A 1 103 ? 21.406 -1.906 -18.380 1.00 94.56 103 ASN A C 1
ATOM 781 O O . ASN A 1 103 ? 21.956 -0.809 -18.489 1.00 94.56 103 ASN A O 1
ATOM 785 N N . GLN A 1 104 ? 20.105 -2.012 -18.088 1.00 93.38 104 GLN A N 1
ATOM 786 C CA . GLN A 1 104 ? 19.228 -0.862 -17.885 1.00 93.38 104 GLN A CA 1
ATOM 787 C C . GLN A 1 104 ? 18.658 -0.791 -16.469 1.00 93.38 104 GLN A C 1
ATOM 789 O O . GLN A 1 104 ? 18.352 -1.785 -15.810 1.00 93.38 104 GLN A O 1
ATOM 794 N N . LYS A 1 105 ? 18.435 0.449 -16.032 1.00 92.62 105 LYS A N 1
ATOM 795 C CA . LYS A 1 105 ? 17.631 0.787 -14.857 1.00 92.62 105 LYS A CA 1
ATOM 796 C C . LYS A 1 105 ? 16.226 1.233 -15.268 1.00 92.62 105 LYS A C 1
ATOM 798 O O . LYS A 1 105 ? 16.108 2.039 -16.200 1.00 92.62 105 LYS A O 1
ATOM 803 N N . PHE A 1 106 ? 15.203 0.776 -14.551 1.00 92.19 106 PHE A N 1
ATOM 804 C CA . PHE A 1 106 ? 13.793 1.112 -14.763 1.00 92.19 106 PHE A CA 1
ATOM 805 C C . PHE A 1 106 ? 13.113 1.511 -13.458 1.00 92.19 106 PHE A C 1
ATOM 807 O O . PHE A 1 106 ? 13.375 0.919 -12.414 1.00 92.19 106 PHE A O 1
ATOM 814 N N . ASN A 1 107 ? 12.201 2.479 -13.529 1.00 91.69 107 ASN A N 1
ATOM 815 C CA . ASN A 1 107 ? 11.147 2.585 -12.524 1.00 91.69 107 ASN A CA 1
ATOM 816 C C . ASN A 1 107 ? 10.122 1.470 -12.766 1.00 91.69 107 ASN A C 1
ATOM 818 O O . ASN A 1 107 ? 10.028 0.975 -13.888 1.00 91.69 107 ASN A O 1
ATOM 822 N N . ILE A 1 108 ? 9.355 1.100 -11.741 1.00 91.38 108 ILE A N 1
ATOM 823 C CA . ILE A 1 108 ? 8.222 0.182 -11.893 1.00 91.38 108 ILE A CA 1
ATOM 824 C C . ILE A 1 108 ? 7.074 0.554 -10.949 1.00 91.38 108 ILE A C 1
ATOM 826 O O . ILE A 1 108 ? 7.278 0.797 -9.764 1.00 91.38 108 ILE A O 1
ATOM 830 N N . HIS A 1 109 ? 5.856 0.604 -11.480 1.00 92.88 109 HIS A N 1
ATOM 831 C CA . HIS A 1 109 ? 4.610 0.710 -10.720 1.00 92.88 109 HIS A CA 1
ATOM 832 C C . HIS A 1 109 ? 3.489 0.002 -11.485 1.00 92.88 109 HIS A C 1
ATOM 834 O O . HIS A 1 109 ? 3.654 -0.288 -12.670 1.00 92.88 109 HIS A O 1
ATOM 840 N N . ASP A 1 110 ? 2.351 -0.228 -10.830 1.00 93.81 110 ASP A N 1
ATOM 841 C CA . ASP A 1 110 ? 1.169 -0.929 -11.357 1.00 93.81 110 ASP A CA 1
ATOM 842 C C . ASP A 1 110 ? 0.590 -0.318 -12.640 1.00 93.81 110 ASP A C 1
ATOM 844 O O . ASP A 1 110 ? -0.224 -0.937 -13.322 1.00 93.81 110 ASP A O 1
ATOM 848 N N . ASN A 1 111 ? 1.021 0.899 -12.983 1.00 89.69 111 ASN A N 1
ATOM 849 C CA . ASN A 1 111 ? 0.537 1.645 -14.133 1.00 89.69 111 ASN A CA 1
ATOM 850 C C . ASN A 1 111 ? -0.980 1.925 -14.078 1.00 89.69 111 ASN A C 1
ATOM 852 O O . ASN A 1 111 ? -1.622 2.110 -15.108 1.00 89.69 111 ASN A O 1
ATOM 856 N N . SER A 1 112 ? -1.520 1.986 -12.855 1.00 90.81 112 SER A N 1
ATOM 857 C CA . SER A 1 112 ? -2.902 2.327 -12.515 1.00 90.81 112 SER A CA 1
ATOM 858 C C . SER A 1 112 ? -2.969 3.631 -11.722 1.00 90.81 112 SER A C 1
ATOM 860 O O . SER A 1 112 ? -2.022 4.013 -11.028 1.00 90.81 112 SER A O 1
ATOM 862 N N . PHE A 1 113 ? -4.114 4.310 -11.810 1.00 88.94 113 PHE A N 1
ATOM 863 C CA . PHE A 1 113 ? -4.415 5.458 -10.966 1.00 88.94 113 PHE A CA 1
ATOM 864 C C . PHE A 1 113 ? -4.689 5.003 -9.526 1.00 88.94 113 PHE A C 1
ATOM 866 O O . PHE A 1 113 ? -5.338 3.981 -9.305 1.00 88.94 113 PHE A O 1
ATOM 873 N N . PHE A 1 114 ? -4.199 5.772 -8.554 1.00 92.00 114 PHE A N 1
ATOM 874 C CA . PHE A 1 114 ? -4.412 5.512 -7.134 1.00 92.00 114 PHE A CA 1
ATOM 875 C C . PHE A 1 114 ? -4.434 6.810 -6.323 1.00 92.00 114 PHE A C 1
ATOM 877 O O . PHE A 1 114 ? -3.490 7.599 -6.376 1.00 92.00 114 PHE A O 1
ATOM 884 N N . THR A 1 115 ? -5.489 6.990 -5.535 1.00 94.31 115 THR A N 1
ATOM 885 C CA . THR A 1 115 ? -5.582 7.955 -4.430 1.00 94.31 115 THR A CA 1
ATOM 886 C C . THR A 1 115 ? -6.190 7.278 -3.206 1.00 94.31 115 THR A C 1
ATOM 888 O O . THR A 1 115 ? -6.967 6.319 -3.340 1.00 94.31 115 THR A O 1
ATOM 891 N N . CYS A 1 116 ? -5.879 7.797 -2.015 1.00 94.94 116 CYS A N 1
ATOM 892 C CA . CYS A 1 116 ? -6.539 7.368 -0.781 1.00 94.94 116 CYS A CA 1
ATOM 893 C C . CYS A 1 116 ? -8.045 7.646 -0.839 1.00 94.94 116 CYS A C 1
ATOM 895 O O . CYS A 1 116 ? -8.829 6.797 -0.422 1.00 94.94 116 CYS A O 1
ATOM 897 N N . GLU A 1 117 ? -8.444 8.761 -1.453 1.00 95.62 117 GLU A N 1
ATOM 898 C CA . GLU A 1 117 ? -9.841 9.122 -1.700 1.00 95.62 117 GLU A CA 1
ATOM 899 C C . GLU A 1 117 ? -10.627 8.041 -2.440 1.00 95.62 117 GLU A C 1
ATOM 901 O O . GLU A 1 117 ? -11.750 7.702 -2.073 1.00 95.62 117 GLU A O 1
ATOM 906 N N . SER A 1 118 ? -10.020 7.442 -3.462 1.00 94.81 118 SER A N 1
ATOM 907 C CA . SER A 1 118 ? -10.642 6.343 -4.195 1.00 94.81 118 SER A CA 1
ATOM 908 C C . SER A 1 118 ? -10.506 4.995 -3.482 1.00 94.81 118 SER A C 1
ATOM 910 O O . SER A 1 118 ? -11.342 4.116 -3.714 1.00 94.81 118 SER A O 1
ATOM 912 N N . LEU A 1 119 ? -9.482 4.801 -2.642 1.00 95.50 119 LEU A N 1
ATOM 913 C CA . LEU A 1 119 ? -9.275 3.567 -1.877 1.00 95.50 119 LEU A CA 1
ATOM 914 C C . LEU A 1 119 ? -10.278 3.429 -0.729 1.00 95.50 119 LEU A C 1
ATOM 916 O O . LEU A 1 119 ? -10.861 2.363 -0.554 1.00 95.50 119 LEU A O 1
ATOM 920 N N . TRP A 1 120 ? -10.452 4.478 0.071 1.00 97.19 120 TRP A N 1
ATOM 921 C CA . TRP A 1 120 ? -11.114 4.391 1.374 1.00 97.19 120 TRP A CA 1
ATOM 922 C C . TRP A 1 120 ? -12.550 3.854 1.313 1.00 97.19 120 TRP A C 1
ATOM 924 O O . TRP A 1 120 ? -12.852 2.904 2.038 1.00 97.19 120 TRP A O 1
ATOM 934 N N . PRO A 1 121 ? -13.419 4.352 0.408 1.00 96.38 121 PRO A N 1
ATOM 935 C CA . PRO A 1 121 ? -14.778 3.835 0.271 1.00 96.38 121 PRO A CA 1
ATOM 936 C C . PRO A 1 121 ? -14.804 2.376 -0.196 1.00 96.38 121 PRO A C 1
ATOM 938 O O . PRO A 1 121 ? -15.693 1.619 0.190 1.00 96.38 121 PRO A O 1
ATOM 941 N N . LYS A 1 122 ? -13.824 1.962 -1.016 1.00 96.06 122 LYS A N 1
ATOM 942 C CA . LYS A 1 122 ? -13.699 0.573 -1.481 1.00 96.06 122 LYS A CA 1
ATOM 943 C C . LYS A 1 122 ? -13.284 -0.333 -0.329 1.00 96.06 122 LYS A C 1
ATOM 945 O O . LYS A 1 122 ? -13.952 -1.330 -0.089 1.00 96.06 122 LYS A O 1
ATOM 950 N N . LEU A 1 123 ? -12.242 0.051 0.411 1.00 96.56 123 LEU A N 1
ATOM 951 C CA . LEU A 1 123 ? -11.750 -0.687 1.571 1.00 96.56 123 LEU A CA 1
ATOM 952 C C . LEU A 1 123 ? -12.855 -0.867 2.619 1.00 96.56 123 LEU A C 1
ATOM 954 O O . LEU A 1 123 ? -13.103 -1.984 3.060 1.00 96.56 123 LEU A O 1
ATOM 958 N N . ALA A 1 124 ? -13.576 0.201 2.954 1.00 97.06 124 ALA A N 1
ATOM 959 C CA . ALA A 1 124 ? -14.713 0.136 3.866 1.00 97.06 124 ALA A CA 1
ATOM 960 C C . ALA A 1 124 ? -15.844 -0.757 3.319 1.00 97.06 124 ALA A C 1
ATOM 962 O O . ALA A 1 124 ? -16.362 -1.618 4.032 1.00 97.06 124 ALA A O 1
ATOM 963 N N . GLY A 1 125 ? -16.152 -0.647 2.021 1.00 96.62 125 GLY A N 1
ATOM 964 C CA . GLY A 1 125 ? -17.126 -1.496 1.332 1.00 96.62 125 GLY A CA 1
ATOM 965 C C . GLY A 1 125 ? -16.771 -2.986 1.339 1.00 96.62 125 GLY A C 1
ATOM 966 O O . GLY A 1 125 ? -17.659 -3.824 1.505 1.00 96.62 125 GLY A O 1
ATOM 967 N N . TRP A 1 126 ? -15.488 -3.348 1.241 1.00 96.62 126 TRP A N 1
ATOM 968 C CA . TRP A 1 126 ? -15.044 -4.745 1.325 1.00 96.62 126 TRP A CA 1
ATOM 969 C C . TRP A 1 126 ? -15.364 -5.378 2.684 1.00 96.62 126 TRP A C 1
ATOM 971 O O . TRP A 1 126 ? -15.640 -6.573 2.745 1.00 96.62 126 TRP A O 1
ATOM 981 N N . TYR A 1 127 ? -15.384 -4.589 3.756 1.00 96.38 127 TYR A N 1
ATOM 982 C CA . TYR A 1 127 ? -15.725 -5.046 5.107 1.00 96.38 127 TYR A CA 1
ATOM 983 C C . TYR A 1 127 ? -17.165 -4.700 5.520 1.00 96.38 127 TYR A C 1
ATOM 985 O O . TYR A 1 127 ? -17.608 -5.138 6.577 1.00 96.38 127 TYR A O 1
ATOM 993 N N . GLY A 1 128 ? -17.898 -3.951 4.686 1.00 95.81 128 GLY A N 1
ATOM 994 C CA . GLY A 1 128 ? -19.245 -3.437 4.958 1.00 95.81 128 GLY A CA 1
ATOM 995 C C . GLY A 1 128 ? -19.324 -2.554 6.201 1.00 95.81 128 GLY A C 1
ATOM 996 O O . GLY A 1 128 ? -20.273 -2.665 6.972 1.00 95.81 128 GLY A O 1
ATOM 997 N N . ILE A 1 129 ? -18.319 -1.700 6.387 1.00 96.88 129 ILE A N 1
ATOM 998 C CA . ILE A 1 129 ? -18.282 -0.677 7.435 1.00 96.88 129 ILE A CA 1
ATOM 999 C C . ILE A 1 129 ? -18.432 0.720 6.835 1.00 96.88 129 ILE A C 1
ATOM 1001 O O . ILE A 1 129 ? -18.130 0.939 5.660 1.00 96.88 129 ILE A O 1
ATOM 1005 N N . ASP A 1 130 ? -18.869 1.669 7.659 1.00 98.06 130 ASP A N 1
ATOM 1006 C CA . ASP A 1 130 ? -18.857 3.089 7.309 1.00 98.06 130 ASP A CA 1
ATOM 1007 C C . ASP A 1 130 ? -17.420 3.623 7.222 1.00 98.06 130 ASP A C 1
ATOM 1009 O O . ASP A 1 130 ? -16.471 2.999 7.700 1.00 98.06 130 ASP A O 1
ATOM 1013 N N . TRP A 1 131 ? -17.240 4.801 6.628 1.00 97.88 131 TRP A N 1
ATOM 1014 C CA . TRP A 1 131 ? -15.940 5.464 6.535 1.00 97.88 131 TRP A CA 1
ATOM 1015 C C . TRP A 1 131 ? -16.066 6.976 6.686 1.00 97.88 131 TRP A C 1
ATOM 1017 O O . TRP A 1 131 ? -17.122 7.553 6.426 1.00 97.88 131 TRP A O 1
ATOM 1027 N N . THR A 1 132 ? -14.971 7.624 7.081 1.00 97.88 132 THR A N 1
ATOM 1028 C CA . THR A 1 132 ? -14.870 9.089 7.106 1.00 97.88 132 THR A CA 1
ATOM 1029 C C . THR A 1 132 ? -13.622 9.549 6.365 1.00 97.88 132 THR A C 1
ATOM 1031 O O . THR A 1 132 ? -12.569 8.915 6.461 1.00 97.88 132 THR A O 1
ATOM 1034 N N . GLY A 1 133 ? -13.748 10.653 5.626 1.00 97.19 133 GLY A N 1
ATOM 1035 C CA . GLY A 1 133 ? -12.631 11.318 4.954 1.00 97.19 133 GLY A CA 1
ATOM 1036 C C . GLY A 1 133 ? -11.707 12.076 5.922 1.00 97.19 133 GLY A C 1
ATOM 1037 O O . GLY A 1 133 ? -11.828 11.913 7.141 1.00 97.19 133 GLY A O 1
ATOM 1038 N N . PRO A 1 134 ? -10.777 12.890 5.390 1.00 96.62 134 PRO A N 1
ATOM 1039 C CA . PRO A 1 134 ? -9.847 13.682 6.190 1.00 96.62 134 PRO A CA 1
ATOM 1040 C C . PRO A 1 134 ? -10.582 14.698 7.070 1.00 96.62 134 PRO A C 1
ATOM 1042 O O . PRO A 1 134 ? -11.566 15.308 6.655 1.00 96.62 134 PRO A O 1
ATOM 1045 N N . GLU A 1 135 ? -10.070 14.903 8.281 1.00 94.12 135 GLU A N 1
ATOM 1046 C CA . GLU A 1 135 ? -10.521 15.975 9.171 1.00 94.12 135 GLU A CA 1
ATOM 1047 C C . GLU A 1 135 ? -9.716 17.259 8.912 1.00 94.12 135 GLU A C 1
ATOM 1049 O O . GLU A 1 135 ? -8.509 17.202 8.690 1.00 94.12 135 GLU A O 1
ATOM 1054 N N . GLU A 1 136 ? -10.359 18.427 8.985 1.00 89.25 136 GLU A N 1
ATOM 1055 C CA . GLU A 1 136 ? -9.696 19.718 8.720 1.00 89.25 136 GLU A CA 1
ATOM 1056 C C . GLU A 1 136 ? -9.012 20.327 9.955 1.00 89.25 136 GLU A C 1
ATOM 1058 O O . GLU A 1 136 ? -8.162 21.206 9.829 1.00 89.25 136 GLU A O 1
ATOM 1063 N N . THR A 1 137 ? -9.371 19.887 11.167 1.00 92.94 137 THR A N 1
ATOM 1064 C CA . THR A 1 137 ? -8.923 20.517 12.420 1.00 92.94 137 THR A CA 1
ATOM 1065 C C . THR A 1 137 ? -8.228 19.540 13.366 1.00 92.94 137 THR A C 1
ATOM 1067 O O . THR A 1 137 ? -8.488 18.333 13.381 1.00 92.94 137 THR A O 1
ATOM 1070 N N . GLY A 1 138 ? -7.327 20.072 14.198 1.00 93.38 138 GLY A N 1
ATOM 1071 C CA . GLY A 1 138 ? -6.561 19.278 15.164 1.00 93.38 138 GLY A CA 1
ATOM 1072 C C . GLY A 1 138 ? -5.598 18.288 14.503 1.00 93.38 138 GLY A C 1
ATOM 1073 O O . GLY A 1 138 ? -5.442 17.175 14.998 1.00 93.38 138 GLY A O 1
ATOM 1074 N N . LEU A 1 139 ? -5.016 18.670 13.363 1.00 95.38 139 LEU A N 1
ATOM 1075 C CA . LEU A 1 139 ? -3.995 17.890 12.670 1.00 95.38 139 LEU A CA 1
ATOM 1076 C C . LEU A 1 139 ? -2.626 18.119 13.313 1.00 95.38 139 LEU A C 1
ATOM 1078 O O . LEU A 1 139 ? -2.274 19.236 13.687 1.00 95.38 139 LEU A O 1
ATOM 1082 N N . THR A 1 140 ? -1.844 17.050 13.403 1.00 95.69 140 THR A N 1
ATOM 1083 C CA . THR A 1 140 ? -0.413 17.121 13.689 1.00 95.69 140 THR A CA 1
ATOM 1084 C C . THR A 1 140 ? 0.324 17.446 12.397 1.00 95.69 140 THR A C 1
ATOM 1086 O O . THR A 1 140 ? 0.069 16.815 11.369 1.00 95.69 140 THR A O 1
ATOM 1089 N N . GLU A 1 141 ? 1.246 18.406 12.451 1.00 94.25 141 GLU A N 1
ATOM 1090 C CA . GLU A 1 141 ? 2.089 18.794 11.322 1.00 94.25 141 GLU A CA 1
ATOM 1091 C C . GLU A 1 141 ? 3.545 18.390 11.570 1.00 94.25 141 GLU A C 1
ATOM 1093 O O . GLU A 1 141 ? 4.113 18.675 12.626 1.00 94.25 141 GLU A O 1
ATOM 1098 N N . VAL A 1 142 ? 4.166 17.730 10.592 1.00 89.38 142 VAL A N 1
ATOM 1099 C CA . VAL A 1 142 ? 5.564 17.291 10.667 1.00 89.38 142 VAL A CA 1
ATOM 1100 C C . VAL A 1 142 ? 6.295 17.668 9.385 1.00 89.38 142 VAL A C 1
ATOM 1102 O O . VAL A 1 142 ? 5.926 17.242 8.290 1.00 89.38 142 VAL A O 1
ATOM 1105 N N . GLU A 1 143 ? 7.375 18.441 9.511 1.00 86.69 143 GLU A N 1
ATOM 1106 C CA . GLU A 1 143 ? 8.258 18.726 8.380 1.00 86.69 143 GLU A CA 1
ATOM 1107 C C . GLU A 1 143 ? 9.043 17.477 7.955 1.00 86.69 143 GLU A C 1
ATOM 1109 O O . GLU A 1 143 ? 9.729 16.831 8.751 1.00 86.69 143 GLU A O 1
ATOM 1114 N N . PHE A 1 144 ? 9.010 17.179 6.661 1.00 74.94 144 PHE A N 1
ATOM 1115 C CA . PHE A 1 144 ? 9.638 16.022 6.043 1.00 74.94 144 PHE A CA 1
ATOM 1116 C C . PHE A 1 144 ? 10.653 16.423 4.959 1.00 74.94 144 PHE A C 1
ATOM 1118 O O . PHE A 1 144 ? 10.471 17.376 4.197 1.00 74.94 144 PHE A O 1
ATOM 1125 N N . GLY A 1 145 ? 11.737 15.649 4.857 1.00 72.69 145 GLY A N 1
ATOM 1126 C CA . GLY A 1 145 ? 12.780 15.814 3.837 1.00 72.69 145 GLY A CA 1
ATOM 1127 C C . GLY A 1 145 ? 13.943 16.716 4.262 1.00 72.69 145 GLY A C 1
ATOM 1128 O O . GLY A 1 145 ? 14.077 17.071 5.429 1.00 72.69 145 GLY A O 1
ATOM 1129 N N . HIS A 1 146 ? 14.824 17.060 3.323 1.00 75.19 146 HIS A N 1
ATOM 1130 C CA . HIS A 1 146 ? 16.050 17.826 3.594 1.00 75.19 146 HIS A CA 1
ATOM 1131 C C . HIS A 1 146 ? 15.833 19.346 3.553 1.00 75.19 146 HIS A C 1
ATOM 1133 O O . HIS A 1 146 ? 14.873 19.821 2.947 1.00 75.19 146 HIS A O 1
ATOM 1139 N N . SER A 1 147 ? 16.755 20.091 4.175 1.00 80.00 147 SER A N 1
ATOM 1140 C CA . SER A 1 147 ? 16.880 21.546 4.044 1.00 80.00 147 SER A CA 1
ATOM 1141 C C . SER A 1 147 ? 18.290 21.898 3.534 1.00 80.00 147 SER A C 1
ATOM 1143 O O . SER A 1 147 ? 19.257 21.550 4.216 1.00 80.00 147 SER A O 1
ATOM 1145 N N . PRO A 1 148 ? 18.434 22.534 2.354 1.00 82.06 148 PRO A N 1
ATOM 1146 C CA . PRO A 1 148 ? 17.364 22.818 1.397 1.00 82.06 148 PRO A CA 1
ATOM 1147 C C . PRO A 1 148 ? 16.779 21.516 0.809 1.00 82.06 148 PRO A C 1
ATOM 1149 O O . PRO A 1 148 ? 17.448 20.477 0.819 1.00 82.06 148 PRO A O 1
ATOM 1152 N N . PRO A 1 149 ? 15.534 21.527 0.297 1.00 81.94 149 PRO A N 1
ATOM 1153 C CA . PRO A 1 149 ? 14.974 20.364 -0.380 1.00 81.94 149 PRO A CA 1
ATOM 1154 C C . PRO A 1 149 ? 15.884 19.898 -1.529 1.00 81.94 149 PRO A C 1
ATOM 1156 O O . PRO A 1 149 ? 16.439 20.752 -2.219 1.00 81.94 149 PRO A O 1
ATOM 1159 N N . PRO A 1 150 ? 15.998 18.585 -1.819 1.00 75.62 150 PRO A N 1
ATOM 1160 C CA . PRO A 1 150 ? 16.885 18.083 -2.879 1.00 75.62 150 PRO A CA 1
ATOM 1161 C C . PRO A 1 150 ? 16.595 18.667 -4.267 1.00 75.62 150 PRO A C 1
ATOM 1163 O O . PRO A 1 150 ? 17.480 18.756 -5.108 1.00 75.62 150 PRO A O 1
ATOM 1166 N N . ARG A 1 151 ? 15.350 19.098 -4.495 1.00 76.94 151 ARG A N 1
ATOM 1167 C CA . ARG A 1 151 ? 14.926 19.802 -5.712 1.00 76.94 151 ARG A CA 1
ATOM 1168 C C . ARG A 1 151 ? 15.481 21.231 -5.841 1.00 76.94 151 ARG A C 1
ATOM 1170 O O . ARG A 1 151 ? 15.343 21.824 -6.899 1.00 76.94 151 ARG A O 1
ATOM 1177 N N . GLY A 1 152 ? 16.065 21.798 -4.783 1.00 84.12 152 GLY A N 1
ATOM 1178 C CA . GLY A 1 152 ? 16.718 23.111 -4.782 1.00 84.12 152 GLY A CA 1
ATOM 1179 C C . GLY A 1 152 ? 15.803 24.331 -4.601 1.00 84.12 152 GLY A C 1
ATOM 1180 O O . GLY A 1 152 ? 16.309 25.444 -4.545 1.00 84.12 152 GLY A O 1
ATOM 1181 N N . TYR A 1 153 ? 14.482 24.159 -4.488 1.00 85.75 153 TYR A N 1
ATOM 1182 C CA . TYR A 1 153 ? 13.519 25.264 -4.340 1.00 85.75 153 TYR A CA 1
ATOM 1183 C C . TYR A 1 153 ? 12.318 24.893 -3.459 1.00 85.75 153 TYR A C 1
ATOM 1185 O O . TYR A 1 153 ? 12.017 23.715 -3.281 1.00 85.75 153 TYR A O 1
ATOM 1193 N N . GLY A 1 154 ? 11.577 25.890 -2.963 1.00 85.44 154 GLY A N 1
ATOM 1194 C CA . GLY A 1 154 ? 10.338 25.730 -2.181 1.00 85.44 154 GLY A CA 1
ATOM 1195 C C . GLY A 1 154 ? 10.539 25.224 -0.738 1.00 85.44 154 GLY A C 1
ATOM 1196 O O . GLY A 1 154 ? 11.662 24.908 -0.350 1.00 85.44 154 GLY A O 1
ATOM 1197 N N . PRO A 1 155 ? 9.459 25.110 0.055 1.00 87.50 155 PRO A N 1
ATOM 1198 C CA . PRO A 1 155 ? 9.528 24.708 1.464 1.00 87.50 155 PRO A CA 1
ATOM 1199 C C . PRO A 1 155 ? 9.743 23.197 1.649 1.00 87.50 155 PRO A C 1
ATOM 1201 O O . PRO A 1 155 ? 9.596 22.408 0.714 1.00 87.50 155 PRO A O 1
ATOM 1204 N N . ARG A 1 156 ? 10.072 22.744 2.860 1.00 83.88 156 ARG A N 1
ATOM 1205 C CA . ARG A 1 156 ? 10.079 21.299 3.155 1.00 83.88 156 ARG A CA 1
ATOM 1206 C C . ARG A 1 156 ? 8.681 20.714 2.946 1.00 83.88 156 ARG A C 1
ATOM 1208 O O . ARG A 1 156 ? 7.686 21.432 3.009 1.00 83.88 156 ARG A O 1
ATOM 1215 N N . ALA A 1 157 ? 8.617 19.420 2.641 1.00 82.38 157 ALA A N 1
ATOM 1216 C CA . ALA A 1 157 ? 7.325 18.754 2.554 1.00 82.38 157 ALA A CA 1
ATOM 1217 C C . ALA A 1 157 ? 6.685 18.758 3.948 1.00 82.38 157 ALA A C 1
ATOM 1219 O O . ALA A 1 157 ? 7.394 18.574 4.934 1.00 82.38 157 ALA A O 1
ATOM 1220 N N . LEU A 1 158 ? 5.377 18.976 4.037 1.00 87.81 158 LEU A N 1
ATOM 1221 C CA . LEU A 1 158 ? 4.673 19.058 5.311 1.00 87.81 158 LEU A CA 1
ATOM 1222 C C . LEU A 1 158 ? 3.660 17.925 5.394 1.00 87.81 158 LEU A C 1
ATOM 1224 O O . LEU A 1 158 ? 2.672 17.925 4.667 1.00 87.81 158 LEU A O 1
ATOM 1228 N N . ILE A 1 159 ? 3.934 16.946 6.250 1.00 90.00 159 ILE A N 1
ATOM 1229 C CA . ILE A 1 159 ? 3.024 15.834 6.513 1.00 90.00 159 ILE A CA 1
ATOM 1230 C C . ILE A 1 159 ? 1.985 16.305 7.522 1.00 90.00 159 ILE A C 1
ATOM 1232 O O . ILE A 1 159 ? 2.345 16.800 8.589 1.00 90.00 159 ILE A O 1
ATOM 1236 N N . ARG A 1 160 ? 0.707 16.118 7.188 1.00 93.56 160 ARG A N 1
ATOM 1237 C CA . ARG A 1 160 ? -0.429 16.399 8.067 1.00 93.56 160 ARG A CA 1
ATOM 1238 C C . ARG A 1 160 ? -1.209 15.124 8.334 1.00 93.56 160 ARG A C 1
ATOM 1240 O O . ARG A 1 160 ? -1.570 14.418 7.390 1.00 93.56 160 ARG A O 1
ATOM 1247 N N . TYR A 1 161 ? -1.481 14.832 9.598 1.00 95.12 161 TYR A N 1
ATOM 1248 C CA . TYR A 1 161 ? -2.272 13.665 9.987 1.00 95.12 161 TYR A CA 1
ATOM 1249 C C . TYR A 1 161 ? -3.028 13.896 11.295 1.00 95.12 161 TYR A C 1
ATOM 1251 O O . TYR A 1 161 ? -2.613 14.683 12.144 1.00 95.12 161 TYR A O 1
ATOM 1259 N N . LYS A 1 162 ? -4.147 13.194 11.471 1.00 96.62 162 LYS A N 1
ATOM 1260 C CA . LYS A 1 162 ? -4.966 13.217 12.686 1.00 96.62 162 LYS A CA 1
ATOM 1261 C C . LYS A 1 162 ? -4.472 12.227 13.735 1.00 96.62 162 LYS A C 1
ATOM 1263 O O . LYS A 1 162 ? -4.435 12.546 14.918 1.00 96.62 162 LYS A O 1
ATOM 1268 N N . PHE A 1 163 ? -4.107 11.026 13.301 1.00 96.12 163 PHE A N 1
ATOM 1269 C CA . PHE A 1 163 ? -3.532 9.982 14.145 1.00 96.12 163 PHE A CA 1
ATOM 1270 C C . PHE A 1 163 ? -2.640 9.065 13.303 1.00 96.12 163 PHE A C 1
ATOM 1272 O O . PHE A 1 163 ? -2.765 9.020 12.080 1.00 96.12 163 PHE A O 1
ATOM 1279 N N . ASN A 1 164 ? -1.753 8.322 13.957 1.00 93.88 164 ASN A N 1
ATOM 1280 C CA . ASN A 1 164 ? -0.986 7.254 13.325 1.00 93.88 164 ASN A CA 1
ATOM 1281 C C . ASN A 1 164 ? -1.605 5.897 13.647 1.00 93.88 164 ASN A C 1
ATOM 1283 O O . ASN A 1 164 ? -2.148 5.692 14.733 1.00 93.88 164 ASN A O 1
ATOM 1287 N N . PHE A 1 165 ? -1.447 4.930 12.746 1.00 94.62 165 PHE A N 1
ATOM 1288 C CA . PHE A 1 165 ? -1.857 3.552 12.997 1.00 94.62 165 PHE A CA 1
ATOM 1289 C C . PHE A 1 165 ? -1.175 2.939 14.222 1.00 94.62 165 PHE A C 1
ATOM 1291 O O . PHE A 1 165 ? -1.751 2.065 14.851 1.00 94.62 165 PHE A O 1
ATOM 1298 N N . GLU A 1 166 ? 0.024 3.392 14.585 1.00 91.50 166 GLU A N 1
ATOM 1299 C CA . GLU A 1 166 ? 0.722 2.925 15.787 1.00 91.50 166 GLU A CA 1
ATOM 1300 C C . GLU A 1 166 ? 0.030 3.399 17.064 1.00 91.50 166 GLU A C 1
ATOM 1302 O O . GLU A 1 166 ? -0.227 2.593 17.953 1.00 91.50 166 GLU A O 1
ATOM 1307 N N . ASP A 1 167 ? -0.320 4.686 17.124 1.00 92.19 167 ASP A N 1
ATOM 1308 C CA . ASP A 1 167 ? -1.017 5.276 18.268 1.00 92.19 167 ASP A CA 1
ATOM 1309 C C . ASP A 1 167 ? -2.415 4.666 18.411 1.00 92.19 167 ASP A C 1
ATOM 1311 O O . ASP A 1 167 ? -2.835 4.307 19.508 1.00 92.19 167 ASP A O 1
ATOM 1315 N N . TRP A 1 168 ? -3.110 4.467 17.285 1.00 95.25 168 TRP A N 1
ATOM 1316 C CA . TRP A 1 168 ? -4.392 3.765 17.246 1.00 95.25 168 TRP A CA 1
ATOM 1317 C C . TRP A 1 168 ? -4.268 2.303 17.707 1.00 95.25 168 TRP A C 1
ATOM 1319 O O . TRP A 1 168 ? -5.049 1.855 18.543 1.00 95.25 168 TRP A O 1
ATOM 1329 N N . ALA A 1 169 ? -3.258 1.571 17.228 1.00 94.38 169 ALA A N 1
ATOM 1330 C CA . ALA A 1 169 ? -3.008 0.182 17.615 1.00 94.38 169 ALA A CA 1
ATOM 1331 C C . ALA A 1 169 ? -2.555 0.028 19.075 1.00 94.38 169 ALA A C 1
ATOM 1333 O O . ALA A 1 169 ? -2.641 -1.060 19.646 1.00 94.38 169 ALA A O 1
ATOM 1334 N N . ALA A 1 170 ? -2.062 1.098 19.700 1.00 93.12 170 ALA A N 1
ATOM 1335 C CA . ALA A 1 170 ? -1.659 1.077 21.097 1.00 93.12 170 ALA A CA 1
ATOM 1336 C C . ALA A 1 170 ? -2.853 1.017 22.067 1.00 93.12 170 ALA A C 1
ATOM 1338 O O . ALA A 1 170 ? -2.650 0.581 23.210 1.00 93.12 170 ALA A O 1
ATOM 1339 N N . SER A 1 171 ? -4.056 1.412 21.630 1.00 94.81 171 SER A N 1
ATOM 1340 C CA . SER A 1 171 ? -5.253 1.460 22.473 1.00 94.81 171 SER A CA 1
ATOM 1341 C C . SER A 1 171 ? -5.661 0.071 23.001 1.00 94.81 171 SER A C 1
ATOM 1343 O O . SER A 1 171 ? -5.558 -0.921 22.272 1.00 94.81 171 SER A O 1
ATOM 1345 N N . PRO A 1 172 ? -6.114 -0.044 24.269 1.00 95.44 172 PRO A N 1
ATOM 1346 C CA . PRO A 1 172 ? -6.432 -1.339 24.880 1.00 95.44 172 PRO A CA 1
ATOM 1347 C C . PRO A 1 172 ? -7.536 -2.128 24.165 1.00 95.44 172 PRO A C 1
ATOM 1349 O O . PRO A 1 172 ? -7.414 -3.341 24.013 1.00 95.44 172 PRO A O 1
ATOM 1352 N N . ASP A 1 173 ? -8.580 -1.444 23.699 1.00 95.81 173 ASP A N 1
ATOM 1353 C CA . ASP A 1 173 ? -9.699 -2.022 22.948 1.00 95.81 173 ASP A CA 1
ATOM 1354 C C . ASP A 1 173 ? -9.242 -2.612 21.607 1.00 95.81 173 ASP A C 1
ATOM 1356 O O . ASP A 1 173 ? -9.623 -3.727 21.254 1.00 95.81 173 ASP A O 1
ATOM 1360 N N . VAL A 1 174 ? -8.355 -1.914 20.896 1.00 96.44 174 VAL A N 1
ATOM 1361 C CA . VAL A 1 174 ? -7.774 -2.376 19.627 1.00 96.44 174 VAL A CA 1
ATOM 1362 C C . VAL A 1 174 ? -6.893 -3.610 19.830 1.00 96.44 174 VAL A C 1
ATOM 1364 O O . VAL A 1 174 ? -6.997 -4.579 19.073 1.00 96.44 174 VAL A O 1
ATOM 1367 N N . LYS A 1 175 ? -6.059 -3.618 20.876 1.00 95.06 175 LYS A N 1
ATOM 1368 C CA . LYS A 1 175 ? -5.239 -4.788 21.229 1.00 95.06 175 LYS A CA 1
ATOM 1369 C C . LYS A 1 175 ? -6.100 -5.992 21.580 1.00 95.06 175 LYS A C 1
ATOM 1371 O O . LYS A 1 175 ? -5.837 -7.086 21.087 1.00 95.06 175 LYS A O 1
ATOM 1376 N N . GLN A 1 176 ? -7.130 -5.789 22.399 1.00 95.75 176 GLN A N 1
ATOM 1377 C CA . GLN A 1 176 ? -8.060 -6.850 22.770 1.00 95.75 176 GLN A CA 1
ATOM 1378 C C . GLN A 1 176 ? -8.786 -7.408 21.538 1.00 95.75 176 GLN A C 1
ATOM 1380 O O . GLN A 1 176 ? -8.810 -8.623 21.351 1.00 95.75 176 GLN A O 1
ATOM 1385 N N . ALA A 1 177 ? -9.302 -6.540 20.665 1.00 96.69 177 ALA A N 1
ATOM 1386 C CA . ALA A 1 177 ? -9.970 -6.946 19.432 1.00 96.69 177 ALA A CA 1
ATOM 1387 C C . ALA A 1 177 ? -9.071 -7.802 18.532 1.00 96.69 177 ALA A C 1
ATOM 1389 O O . ALA A 1 177 ? -9.523 -8.811 17.990 1.00 96.69 177 ALA A O 1
ATOM 1390 N N . TRP A 1 178 ? -7.795 -7.431 18.382 1.00 96.44 178 TRP A N 1
ATOM 1391 C CA . TRP A 1 178 ? -6.860 -8.238 17.601 1.00 96.44 178 TRP A CA 1
ATOM 1392 C C . TRP A 1 178 ? -6.617 -9.611 18.228 1.00 96.44 178 TRP A C 1
ATOM 1394 O O . TRP A 1 178 ? -6.641 -10.602 17.504 1.00 96.44 178 TRP A O 1
ATOM 1404 N N . THR A 1 179 ? -6.442 -9.693 19.550 1.00 95.31 179 THR A N 1
ATOM 1405 C CA . THR A 1 179 ? -6.284 -10.975 20.255 1.00 95.31 179 THR A CA 1
ATOM 1406 C C . THR A 1 179 ? -7.496 -11.882 20.037 1.00 95.31 179 THR A C 1
ATOM 1408 O O . THR A 1 179 ? -7.334 -13.036 19.645 1.00 95.31 179 THR A O 1
ATOM 1411 N N . GLU A 1 180 ? -8.713 -11.353 20.196 1.00 96.25 180 GLU A N 1
ATOM 1412 C CA . GLU A 1 180 ? -9.956 -12.102 19.967 1.00 96.25 180 GLU A CA 1
ATOM 1413 C C . GLU A 1 180 ? -10.065 -12.610 18.522 1.00 96.25 180 GLU A C 1
ATOM 1415 O O . GLU A 1 180 ? -10.406 -13.771 18.282 1.00 96.25 180 GLU A O 1
ATOM 1420 N N . LEU A 1 181 ? -9.752 -11.758 17.541 1.00 97.00 181 LEU A N 1
ATOM 1421 C CA . LEU A 1 181 ? -9.738 -12.132 16.126 1.00 97.00 181 LEU A CA 1
ATOM 1422 C C . LEU A 1 181 ? -8.672 -13.190 15.830 1.00 97.00 181 LEU A C 1
ATOM 1424 O O . LEU A 1 181 ? -8.940 -14.140 15.089 1.00 97.00 181 LEU A O 1
ATOM 1428 N N . ALA A 1 182 ? -7.481 -13.036 16.406 1.00 95.81 182 ALA A N 1
ATOM 1429 C CA . ALA A 1 182 ? -6.367 -13.948 16.215 1.00 95.81 182 ALA A CA 1
ATOM 1430 C C . ALA A 1 182 ? -6.668 -15.344 16.758 1.00 95.81 182 ALA A C 1
ATOM 1432 O O . ALA A 1 182 ? -6.379 -16.332 16.083 1.00 95.81 182 ALA A O 1
ATOM 1433 N N . GLU A 1 183 ? -7.293 -15.435 17.929 1.00 95.88 183 GLU A N 1
ATOM 1434 C CA . GLU A 1 183 ? -7.742 -16.702 18.507 1.00 95.88 183 GLU A CA 1
ATOM 1435 C C . GLU A 1 183 ? -8.890 -17.312 17.700 1.00 95.88 183 GLU A C 1
ATOM 1437 O O . GLU A 1 183 ? -8.824 -18.478 17.309 1.00 95.88 183 GLU A O 1
ATOM 1442 N N . LYS A 1 184 ? -9.920 -16.520 17.380 1.00 96.94 184 LYS A N 1
ATOM 1443 C CA . LYS A 1 184 ? -11.114 -16.989 16.662 1.00 96.94 184 LYS A CA 1
ATOM 1444 C C . LYS A 1 184 ? -10.806 -17.534 15.267 1.00 96.94 184 LYS A C 1
ATOM 1446 O O . LYS A 1 184 ? -11.470 -18.465 14.814 1.00 96.94 184 LYS A O 1
ATOM 1451 N N . HIS A 1 185 ? -9.853 -16.928 14.563 1.00 96.44 185 HIS A N 1
ATOM 1452 C CA . HIS A 1 185 ? -9.530 -17.273 13.175 1.00 96.44 185 HIS A CA 1
ATOM 1453 C C . HIS A 1 185 ? -8.241 -18.092 13.017 1.00 96.44 185 HIS A C 1
ATOM 1455 O O . HIS A 1 185 ? -7.895 -18.438 11.880 1.00 96.44 185 HIS A O 1
ATOM 1461 N N . ASP A 1 186 ? -7.588 -18.427 14.136 1.00 95.69 186 ASP A N 1
ATOM 1462 C CA . ASP A 1 186 ? -6.289 -19.104 14.211 1.00 95.69 186 ASP A CA 1
ATOM 1463 C C . ASP A 1 186 ? -5.230 -18.400 13.349 1.00 95.69 186 ASP A C 1
ATOM 1465 O O . ASP A 1 186 ? -4.679 -18.951 12.393 1.00 95.69 186 ASP A O 1
ATOM 1469 N N . LEU A 1 187 ? -5.021 -17.111 13.634 1.00 94.69 187 LEU A N 1
ATOM 1470 C CA . LEU A 1 187 ? -4.081 -16.281 12.887 1.00 94.69 187 LEU A CA 1
ATOM 1471 C C . LEU A 1 187 ? -2.634 -16.559 13.312 1.00 94.69 187 LEU A C 1
ATOM 1473 O O . LEU A 1 187 ? -2.335 -16.775 14.489 1.00 94.69 187 LEU A O 1
ATOM 1477 N N . VAL A 1 188 ? -1.713 -16.465 12.350 1.00 90.88 188 VAL A N 1
ATOM 1478 C CA . VAL A 1 188 ? -0.269 -16.644 12.584 1.00 90.88 188 VAL A CA 1
ATOM 1479 C C . VAL A 1 188 ? 0.288 -15.518 13.462 1.00 90.88 188 VAL A C 1
ATOM 1481 O O . VAL A 1 188 ? 1.150 -15.745 14.308 1.00 90.88 188 VAL A O 1
ATOM 1484 N N . CYS A 1 189 ? -0.227 -14.298 13.284 1.00 85.94 189 CYS A N 1
ATOM 1485 C CA . CYS A 1 189 ? 0.173 -13.112 14.035 1.00 85.94 189 CYS A CA 1
ATOM 1486 C C . CYS A 1 189 ? -0.790 -12.863 15.202 1.00 85.94 189 CYS A C 1
ATOM 1488 O O . CYS A 1 189 ? -1.797 -12.173 15.046 1.00 85.94 189 CYS A O 1
ATOM 1490 N N . LYS A 1 190 ? -0.480 -13.409 16.382 1.00 85.81 190 LYS A N 1
ATOM 1491 C CA . LYS A 1 190 ? -1.333 -13.266 17.578 1.00 85.81 190 LYS A CA 1
ATOM 1492 C C . LYS A 1 190 ? -1.102 -11.968 18.347 1.00 85.81 190 LYS A C 1
ATOM 1494 O O . LYS A 1 190 ? -2.032 -11.428 18.930 1.00 85.81 190 LYS A O 1
ATOM 1499 N N . ASP A 1 191 ? 0.123 -11.452 18.318 1.00 85.75 191 ASP A N 1
ATOM 1500 C CA . ASP A 1 191 ? 0.479 -10.203 18.989 1.00 85.75 191 ASP A CA 1
ATOM 1501 C C . ASP A 1 191 ? 0.470 -9.040 17.992 1.00 85.75 191 ASP A C 1
ATOM 1503 O O . ASP A 1 191 ? 1.253 -9.018 17.041 1.00 85.75 191 ASP A O 1
ATOM 1507 N N . LEU A 1 192 ? -0.385 -8.045 18.239 1.00 84.94 192 LEU A N 1
ATOM 1508 C CA . LEU A 1 192 ? -0.498 -6.847 17.409 1.00 84.94 192 LEU A CA 1
ATOM 1509 C C . LEU A 1 192 ? 0.825 -6.067 17.323 1.00 84.94 192 LEU A C 1
ATOM 1511 O O . LEU A 1 192 ? 1.091 -5.418 16.310 1.00 84.94 192 LEU A O 1
ATOM 1515 N N . ASN A 1 193 ? 1.705 -6.168 18.326 1.00 84.94 193 ASN A N 1
ATOM 1516 C CA . ASN A 1 193 ? 3.017 -5.515 18.288 1.00 84.94 193 ASN A CA 1
ATOM 1517 C C . ASN A 1 193 ? 3.897 -6.041 17.143 1.00 84.94 193 ASN A C 1
ATOM 1519 O O . ASN A 1 193 ? 4.751 -5.304 16.641 1.00 84.94 193 ASN A O 1
ATOM 1523 N N . GLN A 1 194 ? 3.667 -7.270 16.670 1.00 84.38 194 GLN A N 1
ATOM 1524 C CA . GLN A 1 194 ? 4.346 -7.814 15.489 1.00 84.38 194 GLN A CA 1
ATOM 1525 C C . GLN A 1 194 ? 3.976 -7.038 14.211 1.00 84.38 194 GLN A C 1
ATOM 1527 O O . GLN A 1 194 ? 4.751 -7.025 13.254 1.00 84.38 194 GLN A O 1
ATOM 1532 N N . LEU A 1 195 ? 2.847 -6.317 14.211 1.00 84.56 195 LEU A N 1
ATOM 1533 C CA . LEU A 1 195 ? 2.415 -5.467 13.100 1.00 84.56 195 LEU A CA 1
ATOM 1534 C C . LEU A 1 195 ? 3.044 -4.077 13.111 1.00 84.56 195 LEU A C 1
ATOM 1536 O O . LEU A 1 195 ? 2.923 -3.370 12.115 1.00 84.56 195 LEU A O 1
ATOM 1540 N N . THR A 1 196 ? 3.738 -3.670 14.179 1.00 85.12 196 THR A N 1
ATOM 1541 C CA . THR A 1 196 ? 4.246 -2.292 14.349 1.00 85.12 196 THR A CA 1
ATOM 1542 C C . THR A 1 196 ? 4.990 -1.783 13.115 1.00 85.12 196 THR A C 1
ATOM 1544 O O . THR A 1 196 ? 4.789 -0.652 12.676 1.00 85.12 196 THR A O 1
ATOM 1547 N N . GLN A 1 197 ? 5.833 -2.622 12.506 1.00 83.62 197 GLN A N 1
ATOM 1548 C CA . GLN A 1 197 ? 6.569 -2.219 11.313 1.00 83.62 197 GLN A CA 1
ATOM 1549 C C . GLN A 1 197 ? 5.654 -2.036 10.095 1.00 83.62 197 GLN A C 1
ATOM 1551 O O . GLN A 1 197 ? 5.819 -1.058 9.366 1.00 83.62 197 GLN A O 1
ATOM 1556 N N . ALA A 1 198 ? 4.679 -2.925 9.894 1.00 86.00 198 ALA A N 1
ATOM 1557 C CA . ALA A 1 198 ? 3.678 -2.777 8.844 1.00 86.00 198 ALA A CA 1
ATOM 1558 C C . ALA A 1 198 ? 2.841 -1.509 9.065 1.00 86.00 198 ALA A C 1
ATOM 1560 O O . ALA A 1 198 ? 2.681 -0.736 8.125 1.00 86.00 198 ALA A O 1
ATOM 1561 N N . LEU A 1 199 ? 2.394 -1.240 10.299 1.00 89.94 199 LEU A N 1
ATOM 1562 C CA . LEU A 1 199 ? 1.617 -0.048 10.669 1.00 89.94 199 LEU A CA 1
ATOM 1563 C C . LEU A 1 199 ? 2.386 1.250 10.378 1.00 89.94 199 LEU A C 1
ATOM 1565 O O . LEU A 1 199 ? 1.832 2.152 9.749 1.00 89.94 199 LEU A O 1
ATOM 1569 N N . LYS A 1 200 ? 3.685 1.306 10.713 1.00 87.44 200 LYS A N 1
ATOM 1570 C CA . LYS A 1 200 ? 4.587 2.407 10.317 1.00 87.44 200 LYS A CA 1
ATOM 1571 C C . LYS A 1 200 ? 4.566 2.643 8.808 1.00 87.44 200 LYS A C 1
ATOM 1573 O O . LYS A 1 200 ? 4.434 3.778 8.357 1.00 87.44 200 LYS A O 1
ATOM 1578 N N . PHE A 1 201 ? 4.676 1.578 8.014 1.00 84.38 201 PHE A N 1
ATOM 1579 C CA . PHE A 1 201 ? 4.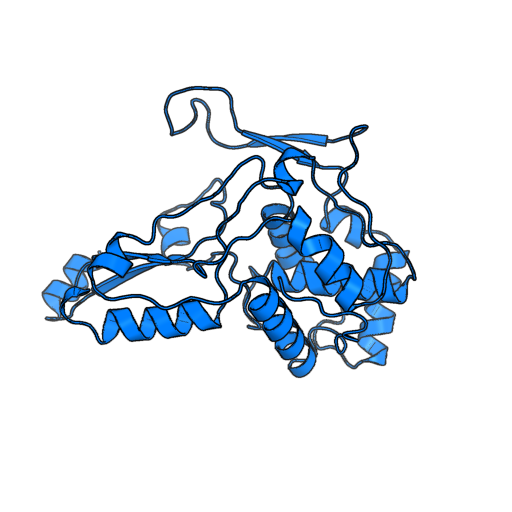633 1.689 6.553 1.00 84.38 201 PHE A CA 1
ATOM 1580 C C . PHE A 1 201 ? 3.238 2.020 6.013 1.00 84.38 201 PHE A C 1
ATOM 1582 O O . PHE A 1 201 ? 3.127 2.733 5.012 1.00 84.38 201 PHE A O 1
ATOM 1589 N N . GLY A 1 202 ? 2.183 1.586 6.700 1.00 88.88 202 GLY A N 1
ATOM 1590 C CA . GLY A 1 202 ? 0.813 2.019 6.458 1.00 88.88 202 GLY A CA 1
ATOM 1591 C C . GLY A 1 202 ? 0.690 3.538 6.557 1.00 88.88 202 GLY A C 1
ATOM 1592 O O . GLY A 1 202 ? 0.234 4.155 5.598 1.00 88.88 202 GLY A O 1
ATOM 1593 N N . ASN A 1 203 ? 1.206 4.151 7.633 1.00 90.00 203 ASN A N 1
ATOM 1594 C CA . ASN A 1 203 ? 1.223 5.615 7.793 1.00 90.00 203 ASN A CA 1
ATOM 1595 C C . ASN A 1 203 ? 1.920 6.289 6.607 1.00 90.00 203 ASN A C 1
ATOM 1597 O O . ASN A 1 203 ? 1.367 7.196 5.991 1.00 90.00 203 ASN A O 1
ATOM 1601 N N . THR A 1 204 ? 3.088 5.777 6.199 1.00 81.88 204 THR A N 1
ATOM 1602 C CA . THR A 1 204 ? 3.807 6.326 5.036 1.00 81.88 204 THR A CA 1
ATOM 1603 C C . THR A 1 204 ? 3.066 6.159 3.713 1.00 81.88 204 THR A C 1
ATOM 1605 O O . THR A 1 204 ? 3.446 6.800 2.747 1.00 81.88 204 THR A O 1
ATOM 1608 N N . THR A 1 205 ? 2.046 5.307 3.625 1.00 84.62 205 THR A N 1
ATOM 1609 C CA . THR A 1 205 ? 1.223 5.166 2.415 1.00 84.62 205 THR A CA 1
ATOM 1610 C C . THR A 1 205 ? 0.068 6.161 2.417 1.00 84.62 205 THR A C 1
ATOM 1612 O O . THR A 1 205 ? -0.199 6.789 1.399 1.00 84.62 205 THR A O 1
ATOM 1615 N N . VAL A 1 206 ? -0.584 6.345 3.566 1.00 91.44 206 VAL A N 1
ATOM 1616 C CA . VAL A 1 206 ? -1.827 7.128 3.681 1.00 91.44 206 VAL A CA 1
ATOM 1617 C C . VAL A 1 206 ? -1.621 8.581 4.120 1.00 91.44 206 VAL A C 1
ATOM 1619 O O . VAL A 1 206 ? -2.579 9.341 4.158 1.00 91.44 206 VAL A O 1
ATOM 1622 N N . GLN A 1 207 ? -0.393 8.982 4.458 1.00 90.94 207 GLN A N 1
ATOM 1623 C CA . GLN A 1 207 ? -0.061 10.340 4.916 1.00 90.94 207 GLN A CA 1
ATOM 1624 C C . GLN A 1 207 ? 0.946 11.055 3.992 1.00 90.94 207 GLN A C 1
ATOM 1626 O O . GLN A 1 207 ? 1.587 12.019 4.404 1.00 90.94 207 GLN A O 1
ATOM 1631 N N . GLN A 1 208 ? 1.141 10.595 2.748 1.00 85.56 208 GLN A N 1
ATOM 1632 C CA . GLN A 1 208 ? 2.080 11.257 1.832 1.00 85.56 208 GLN A CA 1
ATOM 1633 C C . GLN A 1 208 ? 1.620 12.688 1.509 1.00 85.56 208 GLN A C 1
ATOM 1635 O O . GLN A 1 208 ? 0.502 12.870 1.037 1.00 85.56 208 GLN A O 1
ATOM 1640 N N . PRO A 1 209 ? 2.475 13.707 1.694 1.00 80.25 209 PRO A N 1
ATOM 1641 C CA . PRO A 1 209 ? 2.079 15.113 1.603 1.00 80.25 209 PRO A CA 1
ATOM 1642 C C . PRO A 1 209 ? 2.038 15.652 0.165 1.00 80.25 209 PRO A C 1
ATOM 1644 O O . PRO A 1 209 ? 1.925 16.857 -0.048 1.00 80.25 209 PRO A O 1
ATOM 1647 N N . GLY A 1 210 ? 2.206 14.788 -0.834 1.00 83.00 210 GLY A N 1
ATOM 1648 C CA . GLY A 1 210 ? 2.228 15.183 -2.231 1.00 83.00 210 GLY A CA 1
ATOM 1649 C C . GLY A 1 210 ? 2.279 13.987 -3.167 1.00 83.00 210 GLY A C 1
ATOM 1650 O O . GLY A 1 210 ? 2.483 12.845 -2.749 1.00 83.00 210 GLY A O 1
ATOM 1651 N N . ALA A 1 211 ? 2.111 14.275 -4.455 1.00 86.00 211 ALA A N 1
ATOM 1652 C CA . ALA A 1 211 ? 2.097 13.246 -5.475 1.00 86.00 211 ALA A CA 1
ATOM 1653 C C . ALA A 1 211 ? 3.471 12.570 -5.626 1.00 86.00 211 ALA A C 1
ATOM 1655 O O . ALA A 1 211 ? 4.507 13.233 -5.719 1.00 86.00 211 ALA A O 1
ATOM 1656 N N . LEU A 1 212 ? 3.465 11.241 -5.712 1.00 84.19 212 LEU A N 1
ATOM 1657 C CA . LEU A 1 212 ? 4.634 10.428 -6.042 1.00 84.19 212 LEU A CA 1
ATOM 1658 C C . LEU A 1 212 ? 4.335 9.684 -7.337 1.00 84.19 212 LEU A C 1
ATOM 1660 O O . LEU A 1 212 ? 3.676 8.649 -7.326 1.00 84.19 212 LEU A O 1
ATOM 1664 N N . ILE A 1 213 ? 4.813 10.222 -8.454 1.00 86.44 213 ILE A N 1
ATOM 1665 C CA . ILE A 1 213 ? 4.522 9.693 -9.787 1.00 86.44 213 ILE A CA 1
ATOM 1666 C C . ILE A 1 213 ? 5.837 9.295 -10.439 1.00 86.44 213 ILE A C 1
ATOM 1668 O O . ILE A 1 213 ? 6.733 10.125 -10.598 1.00 86.44 213 ILE A O 1
ATOM 1672 N N . LEU A 1 214 ? 5.963 8.022 -10.804 1.00 87.38 214 LEU A N 1
ATOM 1673 C CA . LEU A 1 214 ? 7.126 7.524 -11.531 1.00 87.38 214 LEU A CA 1
ATOM 1674 C C . LEU A 1 214 ? 6.780 7.374 -13.014 1.00 87.38 214 LEU A C 1
ATOM 1676 O O . LEU A 1 214 ? 5.731 6.846 -13.354 1.00 87.38 214 LEU A O 1
ATOM 1680 N N . SER A 1 215 ? 7.670 7.806 -13.912 1.00 90.62 215 SER A N 1
ATOM 1681 C CA . SER A 1 215 ? 7.490 7.541 -15.346 1.00 90.62 215 SER A CA 1
ATOM 1682 C C . SER A 1 215 ? 7.881 6.101 -15.683 1.00 90.62 215 SER A C 1
ATOM 1684 O O . SER A 1 215 ? 8.955 5.633 -15.286 1.00 90.62 215 SER A O 1
ATOM 1686 N N . MET A 1 216 ? 7.028 5.445 -16.475 1.00 93.94 216 MET A N 1
ATOM 1687 C CA . MET A 1 216 ? 7.255 4.138 -17.107 1.00 93.94 216 MET A CA 1
ATOM 1688 C C . MET A 1 216 ? 7.612 4.253 -18.593 1.00 93.94 216 MET A C 1
ATOM 1690 O O . MET A 1 216 ? 7.713 3.237 -19.280 1.00 93.94 216 MET A O 1
ATOM 1694 N N . ASP A 1 217 ? 7.830 5.464 -19.115 1.00 96.00 217 ASP A N 1
ATOM 1695 C CA . ASP A 1 217 ? 7.985 5.694 -20.559 1.00 96.00 217 ASP A CA 1
ATOM 1696 C C . ASP A 1 217 ? 9.167 4.937 -21.149 1.00 96.00 217 ASP A C 1
ATOM 1698 O O . ASP A 1 217 ? 9.098 4.457 -22.276 1.00 96.00 217 ASP A O 1
ATOM 1702 N N . LYS A 1 218 ? 10.252 4.792 -20.381 1.00 96.06 218 LYS A N 1
ATOM 1703 C CA . LYS A 1 218 ? 11.411 4.007 -20.807 1.00 96.06 218 LYS A CA 1
ATOM 1704 C C . LYS A 1 218 ? 11.041 2.540 -21.027 1.00 96.06 218 LYS A C 1
ATOM 1706 O O . LYS A 1 218 ? 11.382 1.990 -22.064 1.00 96.06 218 LYS A O 1
ATOM 1711 N N . ALA A 1 219 ? 10.344 1.925 -20.073 1.00 96.25 219 ALA A N 1
ATOM 1712 C CA . ALA A 1 219 ? 9.893 0.543 -20.201 1.00 96.25 219 ALA A CA 1
ATOM 1713 C C . ALA A 1 219 ? 8.900 0.400 -21.368 1.00 96.25 2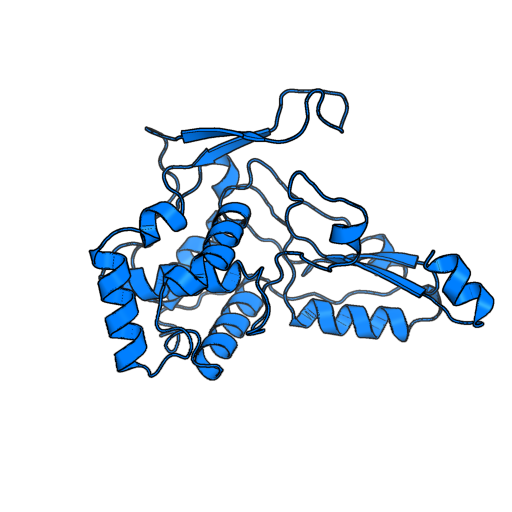19 ALA A C 1
ATOM 1715 O O . ALA A 1 219 ? 9.044 -0.500 -22.189 1.00 96.25 219 ALA A O 1
ATOM 1716 N N . ARG A 1 220 ? 7.964 1.350 -21.511 1.00 96.19 220 ARG A N 1
ATOM 1717 C CA . ARG A 1 220 ? 6.990 1.383 -22.616 1.00 96.19 220 ARG A CA 1
ATOM 1718 C C . ARG A 1 220 ? 7.650 1.471 -23.989 1.00 96.19 220 ARG A C 1
ATOM 1720 O O . ARG A 1 220 ? 7.264 0.743 -24.893 1.00 96.19 220 ARG A O 1
ATOM 1727 N N . LYS A 1 221 ? 8.668 2.323 -24.142 1.00 97.31 221 LYS A N 1
ATOM 1728 C CA . LYS A 1 221 ? 9.446 2.450 -25.388 1.00 97.31 221 LYS A CA 1
ATOM 1729 C C . LYS A 1 221 ? 10.205 1.173 -25.753 1.00 97.31 221 LYS A C 1
ATOM 1731 O O . LYS A 1 221 ? 10.536 1.003 -26.918 1.00 97.31 221 LYS A O 1
ATOM 1736 N N . LEU A 1 222 ? 10.472 0.305 -24.779 1.00 97.00 222 LEU A N 1
ATOM 1737 C CA . LEU A 1 222 ? 11.129 -0.988 -24.976 1.00 97.00 222 LEU A CA 1
ATOM 1738 C C . LEU A 1 222 ? 10.133 -2.161 -25.040 1.00 97.00 222 LEU A C 1
ATOM 1740 O O . LEU A 1 222 ? 10.555 -3.309 -25.034 1.00 97.00 222 LEU A O 1
ATOM 1744 N N . GLY A 1 223 ? 8.824 -1.888 -25.113 1.00 96.44 223 GLY A N 1
ATOM 1745 C CA . GLY A 1 223 ? 7.789 -2.904 -25.337 1.00 96.44 223 GLY A CA 1
ATOM 1746 C C . GLY A 1 223 ? 7.023 -3.361 -24.093 1.00 96.44 223 GLY A C 1
ATOM 1747 O O . GLY A 1 223 ? 6.185 -4.255 -24.194 1.00 96.44 223 GLY A O 1
ATOM 1748 N N . TRP A 1 224 ? 7.249 -2.759 -22.918 1.00 97.06 224 TRP A N 1
ATOM 1749 C CA . TRP A 1 224 ? 6.440 -3.068 -21.737 1.00 97.06 224 TRP A CA 1
ATOM 1750 C C . TRP A 1 224 ? 5.089 -2.345 -21.757 1.00 97.06 224 TRP A C 1
ATOM 1752 O O . TRP A 1 224 ? 5.014 -1.118 -21.635 1.00 97.06 224 TRP A O 1
ATOM 1762 N N . HIS A 1 225 ? 4.008 -3.119 -21.805 1.00 95.56 225 HIS A N 1
ATOM 1763 C CA . HIS A 1 225 ? 2.633 -2.609 -21.738 1.00 95.56 225 HIS A CA 1
ATOM 1764 C C . HIS A 1 225 ? 1.804 -3.228 -20.603 1.00 95.56 225 HIS A C 1
ATOM 1766 O O . HIS A 1 225 ? 0.598 -3.001 -20.533 1.00 95.56 225 HIS A O 1
ATOM 1772 N N . GLY A 1 226 ? 2.440 -3.989 -19.705 1.00 94.81 226 GLY A N 1
ATOM 1773 C CA . GLY A 1 226 ? 1.768 -4.586 -18.554 1.00 94.81 226 GLY A CA 1
ATOM 1774 C C . GLY A 1 226 ? 1.214 -3.529 -17.594 1.00 94.81 226 GLY A C 1
ATOM 1775 O O . GLY A 1 226 ? 1.857 -2.506 -17.331 1.00 94.81 226 GLY A O 1
ATOM 1776 N N . TYR A 1 227 ? 0.024 -3.794 -17.059 1.00 94.94 227 TYR A N 1
ATOM 1777 C CA . TYR A 1 227 ? -0.611 -3.005 -16.007 1.00 94.94 227 TYR A CA 1
ATOM 1778 C C . TYR A 1 227 ? -1.371 -3.930 -15.048 1.00 94.94 227 TYR A C 1
ATOM 1780 O O . TYR A 1 227 ? -1.753 -5.042 -15.420 1.00 94.94 227 TYR A O 1
ATOM 1788 N N . VAL A 1 228 ? -1.590 -3.466 -13.822 1.00 94.38 228 VAL A N 1
ATOM 1789 C CA . VAL A 1 228 ? -2.484 -4.086 -12.836 1.00 94.38 228 VAL A CA 1
ATOM 1790 C C . VAL A 1 228 ? -3.368 -2.985 -12.260 1.00 94.38 228 VAL A C 1
ATOM 1792 O O . VAL A 1 228 ? -2.867 -1.925 -11.906 1.00 94.38 228 VAL A O 1
ATOM 1795 N N . ASP A 1 229 ? -4.678 -3.219 -12.149 1.00 94.50 229 ASP A N 1
ATOM 1796 C CA . ASP A 1 229 ? -5.535 -2.359 -11.325 1.00 94.50 229 ASP A CA 1
ATOM 1797 C C . ASP A 1 229 ? -5.079 -2.488 -9.865 1.00 94.50 229 ASP A C 1
ATOM 1799 O O . ASP A 1 229 ? -5.209 -3.550 -9.253 1.00 94.50 229 ASP A O 1
ATOM 1803 N N . THR A 1 230 ? -4.525 -1.411 -9.308 1.00 93.94 230 THR A N 1
ATOM 1804 C CA . THR A 1 230 ? -3.976 -1.402 -7.946 1.00 93.94 230 THR A CA 1
ATOM 1805 C C . THR A 1 230 ? -5.032 -1.730 -6.888 1.00 93.94 230 THR A C 1
ATOM 1807 O O . THR A 1 230 ? -4.706 -2.380 -5.896 1.00 93.94 230 THR A O 1
ATOM 1810 N N . TYR A 1 231 ? -6.293 -1.323 -7.066 1.00 94.38 231 TYR A N 1
ATOM 1811 C CA . TYR A 1 231 ? -7.362 -1.611 -6.104 1.00 94.38 231 TYR A CA 1
ATOM 1812 C C . TYR A 1 231 ? -7.732 -3.088 -6.114 1.00 94.38 231 TYR A C 1
ATOM 1814 O O . TYR A 1 231 ? -7.860 -3.697 -5.050 1.00 94.38 231 TYR A O 1
ATOM 1822 N N . GLN A 1 232 ? -7.869 -3.670 -7.307 1.00 93.44 232 GLN A N 1
ATOM 1823 C CA . GLN A 1 232 ? -8.103 -5.104 -7.446 1.00 93.44 232 GLN A CA 1
ATOM 1824 C C . GLN A 1 232 ? -6.906 -5.905 -6.928 1.00 93.44 232 GLN A C 1
ATOM 1826 O O . GLN A 1 232 ? -7.090 -6.835 -6.148 1.00 93.44 232 GLN A O 1
ATOM 1831 N N . GLY A 1 233 ? -5.686 -5.517 -7.302 1.00 94.00 233 GLY A N 1
ATOM 1832 C CA . GLY A 1 233 ? -4.463 -6.164 -6.839 1.00 94.00 233 GLY A CA 1
ATOM 1833 C C . GLY A 1 233 ? -4.311 -6.111 -5.318 1.00 94.00 233 GLY A C 1
ATOM 1834 O O . GLY A 1 233 ? -3.902 -7.095 -4.711 1.00 94.00 233 GLY A O 1
ATOM 1835 N N . LEU A 1 234 ? -4.705 -5.010 -4.672 1.00 94.44 234 LEU A N 1
ATOM 1836 C CA . LEU A 1 234 ? -4.717 -4.914 -3.211 1.00 94.44 234 LEU A CA 1
ATOM 1837 C C . LEU A 1 234 ? -5.742 -5.865 -2.571 1.00 94.44 234 LEU A C 1
ATOM 1839 O O . LEU A 1 234 ? -5.428 -6.502 -1.567 1.00 94.44 234 LEU A O 1
ATOM 1843 N N . LEU A 1 235 ? -6.939 -5.998 -3.151 1.00 95.62 235 LEU A N 1
ATOM 1844 C CA . LEU A 1 235 ? -7.938 -6.964 -2.681 1.00 95.62 235 LEU A CA 1
ATOM 1845 C C . LEU A 1 235 ? -7.463 -8.417 -2.879 1.00 95.62 235 LEU A C 1
ATOM 1847 O O . LEU A 1 235 ? -7.628 -9.234 -1.975 1.00 95.62 235 LEU A O 1
ATOM 1851 N N . GLU A 1 236 ? -6.821 -8.729 -4.011 1.00 95.25 236 GLU A N 1
ATOM 1852 C CA . GLU A 1 236 ? -6.175 -10.032 -4.255 1.00 95.25 236 GLU A CA 1
ATOM 1853 C C . GLU A 1 236 ? -5.099 -10.320 -3.190 1.00 95.25 236 GLU A C 1
ATOM 1855 O O . GLU A 1 236 ? -5.053 -11.413 -2.628 1.00 95.25 236 GLU A O 1
ATOM 1860 N N . VAL A 1 237 ? -4.290 -9.318 -2.830 1.00 94.88 237 VAL A N 1
ATOM 1861 C CA . VAL A 1 237 ? -3.299 -9.426 -1.746 1.00 94.88 237 VAL A CA 1
ATOM 1862 C C . VAL A 1 237 ? -3.964 -9.682 -0.389 1.00 94.88 237 VAL A C 1
ATOM 1864 O O . VAL A 1 237 ? -3.430 -10.446 0.415 1.00 94.88 237 VAL A O 1
ATOM 1867 N N . PHE A 1 238 ? -5.139 -9.107 -0.114 1.00 96.00 238 PHE A N 1
ATOM 1868 C CA . PHE A 1 238 ? -5.866 -9.406 1.125 1.00 96.00 238 PHE A CA 1
ATOM 1869 C C . PHE A 1 238 ? -6.388 -10.847 1.150 1.00 96.00 238 PHE A C 1
ATOM 1871 O O . PHE A 1 238 ? -6.323 -11.500 2.192 1.00 96.00 238 PHE A O 1
ATOM 1878 N N . ASP A 1 239 ? -6.849 -11.374 0.015 1.00 95.62 239 ASP A N 1
ATOM 1879 C CA . ASP A 1 239 ? -7.219 -12.789 -0.092 1.00 95.62 239 ASP A CA 1
ATOM 1880 C C . ASP A 1 239 ? -6.026 -13.703 0.184 1.00 95.62 239 ASP A C 1
ATOM 1882 O O . ASP A 1 239 ? -6.160 -14.735 0.844 1.00 95.62 239 ASP A O 1
ATOM 1886 N N . GLU A 1 240 ? -4.844 -13.337 -0.305 1.00 95.25 240 GLU A N 1
ATOM 1887 C CA . GLU A 1 240 ? -3.615 -14.068 -0.019 1.00 95.25 240 GLU A CA 1
ATOM 1888 C C . GLU A 1 240 ? -3.220 -13.975 1.463 1.00 95.25 240 GLU A C 1
ATOM 1890 O O . GLU A 1 240 ? -2.886 -15.001 2.057 1.00 95.25 240 GLU A O 1
ATOM 1895 N N . PHE A 1 241 ? -3.338 -12.806 2.107 1.00 94.88 241 PHE A N 1
ATOM 1896 C CA . PHE A 1 241 ? -3.144 -12.694 3.560 1.00 94.88 241 PHE A CA 1
ATOM 1897 C C . PHE A 1 241 ? -4.099 -13.601 4.337 1.00 94.88 241 PHE A C 1
ATOM 1899 O O . PHE A 1 241 ? -3.678 -14.245 5.300 1.00 94.88 241 PHE A O 1
ATOM 1906 N N . ALA A 1 242 ? -5.365 -13.675 3.925 1.00 95.50 242 ALA A N 1
ATOM 1907 C CA . ALA A 1 242 ? -6.351 -14.539 4.560 1.00 95.50 242 ALA A CA 1
ATOM 1908 C C . ALA A 1 242 ? -6.008 -16.028 4.387 1.00 95.50 242 ALA A C 1
ATOM 1910 O O . ALA A 1 242 ? -6.052 -16.791 5.356 1.00 95.50 242 ALA A O 1
ATOM 1911 N N . LYS A 1 243 ? -5.574 -16.442 3.186 1.00 95.50 243 LYS A N 1
ATOM 1912 C CA . LYS A 1 243 ? -5.072 -17.808 2.925 1.00 95.50 243 LYS A CA 1
ATOM 1913 C C . LYS A 1 243 ? -3.867 -18.151 3.801 1.00 95.50 243 LYS A C 1
ATOM 1915 O O . LYS A 1 243 ? -3.777 -19.268 4.301 1.00 95.50 243 LYS A O 1
ATOM 1920 N N . LEU A 1 244 ? -2.974 -17.186 4.013 1.00 94.00 244 LEU A N 1
ATOM 1921 C CA . LEU A 1 244 ? -1.800 -17.310 4.881 1.00 94.00 244 LEU A CA 1
ATOM 1922 C C . LEU A 1 244 ? -2.119 -17.122 6.370 1.00 94.00 244 LEU A C 1
ATOM 1924 O O . LEU A 1 244 ? -1.192 -17.092 7.177 1.00 94.00 244 LEU A O 1
ATOM 1928 N N . LYS A 1 245 ? -3.398 -16.974 6.747 1.00 94.38 245 LYS A N 1
ATOM 1929 C CA . LYS A 1 245 ? -3.841 -16.754 8.133 1.00 94.38 245 LYS A CA 1
ATOM 1930 C C . LYS A 1 245 ? -3.191 -15.527 8.790 1.00 94.38 245 LYS A C 1
ATOM 1932 O O . LYS A 1 245 ? -3.023 -15.475 10.003 1.00 94.38 245 LYS A O 1
ATOM 1937 N N . MET A 1 246 ? -2.813 -14.522 8.001 1.00 92.75 246 MET A N 1
ATOM 1938 C CA . MET A 1 246 ? -2.294 -13.246 8.509 1.00 92.75 246 MET A CA 1
ATOM 1939 C C . MET A 1 246 ? -3.427 -12.308 8.941 1.00 92.75 246 MET A C 1
ATOM 1941 O O . MET A 1 246 ? -3.259 -11.528 9.873 1.00 92.75 246 MET A O 1
ATOM 1945 N N . ILE A 1 247 ? -4.583 -12.414 8.284 1.00 94.88 247 ILE A N 1
ATOM 1946 C CA . ILE A 1 247 ? -5.845 -11.750 8.633 1.00 94.88 247 ILE A CA 1
ATOM 1947 C C . ILE A 1 247 ? -7.001 -12.760 8.523 1.00 94.88 247 ILE A C 1
ATOM 1949 O O . ILE A 1 247 ? -6.841 -13.803 7.883 1.00 94.88 247 ILE A O 1
ATOM 1953 N N . PRO A 1 248 ? -8.180 -12.473 9.095 1.00 96.56 248 PRO A N 1
ATOM 1954 C CA . PRO A 1 248 ? -9.411 -13.194 8.781 1.00 96.56 248 PRO A CA 1
ATOM 1955 C C . PRO A 1 248 ? -9.821 -13.026 7.310 1.00 96.56 248 PRO A C 1
ATOM 1957 O O . PRO A 1 248 ? -9.396 -12.091 6.636 1.00 96.56 248 PRO A O 1
ATOM 1960 N N . ASN A 1 249 ? -10.706 -13.897 6.820 1.00 96.56 249 ASN A N 1
ATOM 1961 C CA . ASN A 1 249 ? -11.265 -13.759 5.472 1.00 96.56 249 ASN A CA 1
ATOM 1962 C C . ASN A 1 249 ? -11.933 -12.391 5.286 1.00 96.56 249 ASN A C 1
ATOM 1964 O O . ASN A 1 249 ? -12.748 -11.976 6.112 1.00 96.56 249 ASN A O 1
ATOM 1968 N N . VAL A 1 250 ? -11.632 -11.731 4.166 1.00 94.81 250 VAL A N 1
ATOM 1969 C CA . VAL A 1 250 ? -12.292 -10.479 3.790 1.00 94.81 250 VAL A CA 1
ATOM 1970 C C . VAL A 1 250 ? -13.756 -10.775 3.440 1.00 94.81 250 VAL A C 1
ATOM 1972 O O . VAL A 1 250 ? -13.999 -11.611 2.566 1.00 94.81 250 VAL A O 1
ATOM 1975 N N . PRO A 1 251 ? -14.739 -10.102 4.066 1.00 92.94 251 PRO A N 1
ATOM 1976 C CA . PRO A 1 251 ? -16.158 -10.372 3.821 1.00 92.94 251 PRO A CA 1
ATOM 1977 C C . PRO A 1 251 ? -16.630 -10.074 2.388 1.00 92.94 251 PRO A C 1
ATOM 1979 O O . PRO A 1 251 ? -17.545 -10.727 1.896 1.00 92.94 251 PRO A O 1
ATOM 1982 N N . LYS A 1 252 ? -16.009 -9.091 1.722 1.00 93.50 252 LYS A N 1
ATOM 1983 C CA . LYS A 1 252 ? -16.326 -8.602 0.366 1.00 93.50 252 LYS A CA 1
ATOM 1984 C C . LYS A 1 252 ? -17.787 -8.161 0.191 1.00 93.50 252 LYS A C 1
ATOM 1986 O O . LYS A 1 252 ? -18.399 -8.444 -0.833 1.00 93.50 252 LYS A O 1
ATOM 1991 N N . ILE A 1 253 ? -18.332 -7.437 1.173 1.00 92.38 253 ILE A N 1
ATOM 1992 C CA . ILE A 1 253 ? -19.764 -7.071 1.220 1.00 92.38 253 ILE A CA 1
ATOM 1993 C C . ILE A 1 253 ? -20.184 -6.209 0.021 1.00 92.38 253 ILE A C 1
ATOM 1995 O O . ILE A 1 253 ? -21.205 -6.474 -0.608 1.00 92.38 253 ILE A O 1
ATOM 1999 N N . SER A 1 254 ? -19.398 -5.188 -0.318 1.00 87.81 254 SER A N 1
ATOM 2000 C CA . SER A 1 254 ? -19.627 -4.336 -1.485 1.00 87.81 254 SER A CA 1
ATOM 2001 C C . SER A 1 254 ? -18.310 -4.069 -2.201 1.00 87.81 254 SER A C 1
ATOM 2003 O O . SER A 1 254 ? -17.530 -3.204 -1.801 1.00 87.81 254 SER A O 1
ATOM 2005 N N . VAL A 1 255 ? -18.079 -4.786 -3.299 1.00 82.19 255 VAL A N 1
ATOM 2006 C CA . VAL A 1 255 ? -16.914 -4.588 -4.164 1.00 82.19 255 VAL A CA 1
ATOM 2007 C C . VAL A 1 255 ? -17.342 -3.791 -5.394 1.00 82.19 255 VAL A C 1
ATOM 2009 O O . VAL A 1 255 ? -18.199 -4.229 -6.157 1.00 82.19 255 VAL A O 1
ATOM 2012 N N . ARG A 1 256 ? -16.755 -2.605 -5.577 1.00 73.75 256 ARG A N 1
ATOM 2013 C CA . ARG A 1 256 ? -16.947 -1.768 -6.767 1.00 73.75 256 ARG A CA 1
ATOM 2014 C C . ARG A 1 256 ? -15.594 -1.516 -7.418 1.00 73.75 256 ARG A C 1
ATOM 2016 O O . ARG A 1 256 ? -14.681 -1.022 -6.752 1.00 73.75 256 ARG A O 1
ATOM 2023 N N . PHE A 1 257 ? -15.499 -1.835 -8.700 1.00 69.56 257 PHE A N 1
ATOM 2024 C CA . PHE A 1 257 ? -14.372 -1.474 -9.553 1.00 69.56 257 PHE A CA 1
ATOM 2025 C C . PHE A 1 257 ? -14.786 -0.264 -10.408 1.00 69.56 257 PHE A C 1
ATOM 2027 O O . PHE A 1 257 ? -15.979 -0.152 -10.710 1.00 69.56 257 PHE A O 1
ATOM 2034 N N . PRO A 1 258 ? -13.871 0.686 -10.666 1.00 54.81 258 PRO A N 1
ATOM 2035 C CA . PRO A 1 258 ? -14.153 1.856 -11.495 1.00 54.81 258 PRO A CA 1
ATOM 2036 C C . PRO A 1 258 ? -14.545 1.488 -12.932 1.00 54.81 258 PRO A C 1
ATOM 2038 O O . PRO A 1 258 ? -14.120 0.413 -13.413 1.00 54.81 258 PRO A O 1
#

Secondary structure (DSSP, 8-state):
--HHHHHHTT---EEEEE-SPPPS---HHHHTTT----B---TT-S--HHHHHHHHHHHHHHHT--EE--B-HHHHH--B---BHHHHHHHHHHHHH-GGGTTEEEEE--SS---HHHHHHHHHHHHT--EE---SSS-EEEEES-SS-TTSSSPPEEEEES--HHHHHHSHHHHHHHHHHHHHHT-S---GGGGHHHHHHHHHHH--SS-B----HHHHHTT------HHHHHHHHHHHHHHTTSSPPP--SS----

pLDDT: mean 87.49, std 14.97, range [28.8, 98.19]

Sequence (258 aa):
MLSEFCERNNAGWNVTCPAGGSLPKMTLKSLLSNKFPVFAAAPALAMNPGFALAAYATICGHLKQPLRFPGGIEAWQSHISHITGKLNGYFAEWVVLTEETKNQKFNIHDNSFFTCESLWPKLAGWYGIDWTGPEETGLTEVEFGHSPPPRGYGPRALIRYKFNFEDWAASPDVKQAWTELAEKHDLVCKDLNQLTQALKFGNTTVQQPGALILSMDKARKLGWHGYVDTYQGLLEVFDEFAKLKMIPNVPKISVRFP

Radius of gyration: 19.3 Å; chains: 1; bounding box: 54×45×50 Å

Foldseek 3Di:
DVVVVCVVVVHFDEAEAEFADDDQDDDVVNSVVPLGAALAQDPPNLRDLLLLLQLQLQLCLLVLHAAEQFFAPLQQPAWGFHAYPVQVVVVVVVLRPAPVNTNYYFYDGQPATDGNNVQRVQSCLLSVHHYDDHDPPPWDKDFDADVVHPVNDDGGQIWTTNDASLVVCVDPSNQVSLQVQCVVLVAPCNGCVSCNSNSVSNCSNRGGNHYHDGDRVVVVVSPDPHHDHPNVSSLVSSCSCCVNRNGPDRNGNDHDDD